Protein AF-A0A2K3PDC9-F1 (afdb_monomer_lite)

Sequence (212 aa):
MGMLSYFLSLLDAGCKDIDDALHCYALPNGNFEVGVHIADVTNFVFPGTPLDDEASQRGTSVYLVERRIDMLPKPLTEDVCSLRSDVERLAFSVIWEMTPEADIVATRYTKSVIKSAAALSYVEAQARMDDSRLMDPVTTDLRNMNSLAKKMRLRRIERGALTLASAEVKFQIDTETHDPLDIGMYQIREANQMVEEFMLAANVSVAQQILK

Structure (mmCIF, N/CA/C/O backbone):
data_AF-A0A2K3PDC9-F1
#
_entry.id   AF-A0A2K3PDC9-F1
#
loop_
_atom_site.group_PDB
_atom_site.id
_atom_site.type_symbol
_atom_site.label_atom_id
_atom_site.label_alt_id
_atom_site.label_comp_id
_atom_site.label_asym_id
_atom_site.label_entity_id
_atom_site.label_seq_id
_atom_site.pdbx_PDB_ins_code
_atom_site.Cartn_x
_atom_site.Cartn_y
_atom_site.Cartn_z
_atom_site.occupancy
_atom_site.B_iso_or_equiv
_atom_site.auth_seq_id
_atom_site.auth_comp_id
_atom_site.auth_asym_id
_atom_site.auth_atom_id
_atom_site.pdbx_PDB_model_num
ATOM 1 N N . MET A 1 1 ? 5.401 -23.638 5.508 1.00 26.28 1 MET A N 1
ATOM 2 C CA . MET A 1 1 ? 6.762 -23.087 5.666 1.00 26.28 1 MET A CA 1
ATOM 3 C C . MET A 1 1 ? 6.902 -22.009 4.602 1.00 26.28 1 MET A C 1
ATOM 5 O O . MET A 1 1 ? 7.339 -22.292 3.497 1.00 26.28 1 MET A O 1
ATOM 9 N N . GLY A 1 2 ? 6.280 -20.854 4.862 1.00 34.78 2 GLY A N 1
ATOM 10 C CA . GLY A 1 2 ? 6.046 -19.815 3.859 1.00 34.78 2 GLY A CA 1
ATOM 11 C C . GLY A 1 2 ? 7.322 -19.031 3.606 1.00 34.78 2 GLY A C 1
ATOM 12 O O . GLY A 1 2 ? 7.994 -18.638 4.555 1.00 34.78 2 GLY A O 1
ATOM 13 N N . MET A 1 3 ? 7.657 -18.871 2.332 1.00 36.47 3 MET A N 1
ATOM 14 C CA . MET A 1 3 ? 8.722 -18.004 1.845 1.00 36.47 3 MET A CA 1
ATOM 15 C C . MET A 1 3 ? 8.615 -16.646 2.553 1.00 36.47 3 MET A C 1
ATOM 17 O O . MET A 1 3 ? 7.519 -16.089 2.621 1.00 36.47 3 MET A O 1
ATOM 21 N N . LEU A 1 4 ? 9.722 -16.163 3.127 1.00 40.53 4 LEU A N 1
ATOM 22 C CA . LEU A 1 4 ? 9.845 -14.820 3.699 1.00 40.53 4 LEU A CA 1
ATOM 23 C C . LEU A 1 4 ? 9.525 -13.807 2.594 1.00 40.53 4 LEU A C 1
ATOM 25 O O . LEU A 1 4 ? 10.405 -13.394 1.849 1.00 40.53 4 LEU A O 1
ATOM 29 N N . SER A 1 5 ? 8.247 -13.477 2.437 1.00 52.62 5 SER A N 1
ATOM 30 C CA . SER A 1 5 ? 7.814 -12.371 1.596 1.00 52.62 5 SER A CA 1
ATOM 31 C C . SER A 1 5 ? 8.229 -11.119 2.355 1.00 52.62 5 SER A C 1
ATOM 33 O O . SER A 1 5 ? 7.788 -10.909 3.486 1.00 52.62 5 SER A O 1
ATOM 35 N N . TYR A 1 6 ? 9.171 -10.353 1.810 1.00 61.47 6 TYR A N 1
ATOM 36 C CA . TYR A 1 6 ? 9.607 -9.110 2.431 1.00 61.47 6 TYR A CA 1
ATOM 37 C C . TYR A 1 6 ? 8.488 -8.087 2.249 1.00 61.47 6 TYR A C 1
ATOM 39 O O . TYR A 1 6 ? 8.341 -7.503 1.181 1.00 61.47 6 TYR A O 1
ATOM 47 N N . PHE A 1 7 ? 7.664 -7.909 3.280 1.00 74.00 7 PHE A N 1
ATOM 48 C CA . PHE A 1 7 ? 6.667 -6.846 3.280 1.00 74.00 7 PHE A CA 1
ATOM 49 C C . PHE A 1 7 ? 7.330 -5.535 3.696 1.00 74.00 7 PHE A C 1
ATOM 51 O O . PHE A 1 7 ? 8.146 -5.507 4.623 1.00 74.00 7 PHE A O 1
ATOM 58 N N . LEU A 1 8 ? 6.983 -4.468 2.990 1.00 78.38 8 LEU A N 1
ATOM 59 C CA . LEU A 1 8 ? 7.522 -3.131 3.166 1.00 78.38 8 LEU A CA 1
ATOM 60 C C . LEU A 1 8 ? 6.378 -2.160 3.377 1.00 78.38 8 LEU A C 1
ATOM 62 O O . LEU A 1 8 ? 5.473 -2.081 2.551 1.00 78.38 8 LEU A O 1
ATOM 66 N N . SER A 1 9 ? 6.451 -1.392 4.450 1.00 79.81 9 SER A N 1
ATOM 67 C CA . SER A 1 9 ? 5.536 -0.277 4.673 1.00 79.81 9 SER A CA 1
ATOM 68 C C . SER A 1 9 ? 6.230 1.022 4.296 1.00 79.81 9 SER A C 1
ATOM 70 O O . SER A 1 9 ? 7.362 1.255 4.728 1.00 79.81 9 SER A O 1
ATOM 72 N N . LEU A 1 10 ? 5.573 1.845 3.475 1.00 72.75 10 LEU A N 1
ATOM 73 C CA . LEU A 1 10 ? 6.092 3.127 3.002 1.00 72.75 10 LEU A CA 1
ATOM 74 C C . LEU A 1 10 ? 5.241 4.269 3.546 1.00 72.75 10 LEU A C 1
ATOM 76 O O . LEU A 1 10 ? 4.058 4.360 3.246 1.00 72.75 10 LEU A O 1
ATOM 80 N N . LEU A 1 11 ? 5.848 5.134 4.355 1.00 80.00 11 LEU A N 1
ATOM 81 C CA . LEU A 1 11 ? 5.116 6.111 5.155 1.00 80.00 11 LEU A CA 1
ATOM 82 C C . LEU A 1 11 ? 5.756 7.500 5.136 1.00 80.00 11 LEU A C 1
ATOM 84 O O . LEU A 1 11 ? 6.936 7.684 4.824 1.00 80.00 11 LEU A O 1
ATOM 88 N N . ASP A 1 12 ? 4.970 8.497 5.529 1.00 76.00 12 ASP A N 1
ATOM 89 C CA . ASP A 1 12 ? 5.513 9.798 5.889 1.00 76.00 12 ASP A CA 1
ATOM 90 C C . ASP A 1 12 ? 6.257 9.741 7.226 1.00 76.00 12 ASP A C 1
ATOM 92 O O . ASP A 1 12 ? 5.936 8.972 8.136 1.00 76.00 12 ASP A O 1
ATOM 96 N N . ALA A 1 13 ? 7.271 10.597 7.356 1.00 68.56 13 ALA A N 1
ATOM 97 C CA . ALA A 1 13 ? 8.057 10.692 8.578 1.00 68.56 13 ALA A CA 1
ATOM 98 C C . ALA A 1 13 ? 7.165 11.067 9.776 1.00 68.56 13 ALA A C 1
ATOM 100 O O . ALA A 1 13 ? 6.508 12.109 9.761 1.00 68.56 13 ALA A O 1
ATOM 101 N N . GLY A 1 14 ? 7.190 10.233 10.821 1.00 67.81 14 GLY A N 1
ATOM 102 C CA . GLY A 1 14 ? 6.414 10.423 12.051 1.00 67.81 14 GLY A CA 1
ATOM 103 C C . GLY A 1 14 ? 5.069 9.689 12.093 1.00 67.81 14 GLY A C 1
ATOM 104 O O . GLY A 1 14 ? 4.402 9.748 13.126 1.00 67.81 14 GLY A O 1
ATOM 105 N N . CYS A 1 15 ? 4.686 8.981 11.025 1.00 75.88 15 CYS A N 1
ATOM 106 C CA . CYS A 1 15 ? 3.490 8.141 11.015 1.00 75.88 15 CYS A CA 1
ATOM 107 C C . CYS A 1 15 ? 3.619 6.971 12.014 1.00 75.88 15 CYS A C 1
ATOM 109 O O . CYS A 1 15 ? 4.679 6.348 12.128 1.00 75.88 15 CYS A O 1
ATOM 111 N N . LYS A 1 16 ? 2.548 6.700 12.772 1.00 76.12 16 LYS A N 1
ATOM 112 C CA . LYS A 1 16 ? 2.487 5.637 13.804 1.00 76.12 16 LYS A CA 1
ATOM 113 C C . LYS A 1 16 ? 1.447 4.557 13.477 1.00 76.12 16 LYS A C 1
ATOM 115 O O . LYS A 1 16 ? 1.531 3.432 13.969 1.00 76.12 16 LYS A O 1
ATOM 120 N N . ASP A 1 17 ? 0.480 4.924 12.656 1.00 83.38 17 ASP A N 1
ATOM 121 C CA . ASP A 1 17 ? -0.632 4.161 12.109 1.00 83.38 17 ASP A CA 1
ATOM 122 C C . ASP A 1 17 ? -0.266 3.698 10.697 1.00 83.38 17 ASP A C 1
ATOM 124 O O . ASP A 1 17 ? -0.438 4.419 9.722 1.00 83.38 17 ASP A O 1
ATOM 128 N N . ILE A 1 18 ? 0.319 2.504 10.599 1.00 89.81 18 ILE A N 1
ATOM 129 C CA . ILE A 1 18 ? 0.735 1.927 9.321 1.00 89.81 18 ILE A CA 1
ATOM 130 C C . ILE A 1 18 ? -0.384 1.013 8.826 1.00 89.81 18 ILE A C 1
ATOM 132 O O . ILE A 1 18 ? -0.521 -0.113 9.312 1.00 89.81 18 ILE A O 1
ATOM 136 N N . ASP A 1 19 ? -1.165 1.503 7.868 1.00 92.31 19 ASP A N 1
ATOM 137 C CA . ASP A 1 19 ? -2.329 0.787 7.341 1.00 92.31 19 ASP A CA 1
ATOM 138 C C . ASP A 1 19 ? -1.976 -0.187 6.217 1.00 92.31 19 ASP A C 1
ATOM 140 O O . ASP A 1 19 ? -2.678 -1.182 6.031 1.00 92.31 19 ASP A O 1
ATOM 144 N N . ASP A 1 20 ? -0.894 0.076 5.483 1.00 93.44 20 ASP A N 1
ATOM 145 C CA . ASP A 1 20 ? -0.506 -0.691 4.309 1.00 93.44 20 ASP A CA 1
ATOM 146 C C . ASP A 1 20 ? 0.925 -1.249 4.370 1.00 93.44 20 ASP A C 1
ATOM 148 O O . ASP A 1 20 ? 1.851 -0.720 4.999 1.00 93.44 20 ASP A O 1
ATOM 152 N N . ALA A 1 21 ? 1.098 -2.383 3.701 1.00 95.50 21 ALA A N 1
ATOM 153 C CA . ALA A 1 21 ? 2.386 -2.953 3.361 1.00 95.50 21 ALA A CA 1
ATOM 154 C C . ALA A 1 21 ? 2.334 -3.523 1.941 1.00 95.50 21 ALA A C 1
ATOM 156 O O . ALA A 1 21 ? 1.283 -3.965 1.469 1.00 95.50 21 ALA A O 1
ATOM 157 N N . LEU A 1 22 ? 3.478 -3.549 1.264 1.00 95.88 22 LEU A N 1
ATOM 158 C CA . LEU A 1 22 ? 3.625 -4.041 -0.100 1.00 95.88 22 LEU A CA 1
ATOM 159 C C . LEU A 1 22 ? 4.710 -5.113 -0.175 1.00 95.88 22 LEU A C 1
ATOM 161 O O . LEU A 1 22 ? 5.676 -5.078 0.584 1.00 95.88 22 LEU A O 1
ATOM 165 N N . HIS A 1 23 ? 4.579 -6.041 -1.117 1.00 95.56 23 HIS A N 1
ATOM 166 C CA . HIS A 1 23 ? 5.686 -6.903 -1.532 1.00 95.56 23 HIS A CA 1
ATOM 167 C C . HIS A 1 23 ? 5.685 -7.082 -3.050 1.00 95.56 23 HIS A C 1
ATOM 169 O O . HIS A 1 23 ? 4.652 -6.928 -3.705 1.00 95.56 23 HIS A O 1
ATOM 175 N N . CYS A 1 24 ? 6.836 -7.461 -3.600 1.00 95.56 24 CYS A N 1
ATOM 176 C CA . CYS A 1 24 ? 6.972 -7.839 -5.001 1.00 95.56 24 CYS A CA 1
ATOM 177 C C . CYS A 1 24 ? 8.155 -8.780 -5.166 1.00 95.56 24 CYS A C 1
ATOM 179 O O . CYS A 1 24 ? 9.250 -8.412 -4.774 1.00 95.56 24 CYS A O 1
ATOM 181 N N . TYR A 1 25 ? 7.976 -9.945 -5.781 1.00 93.88 25 TYR A N 1
ATOM 182 C CA . TYR A 1 25 ? 9.102 -10.805 -6.143 1.00 93.88 25 TYR A CA 1
ATOM 183 C C . TYR A 1 25 ? 8.880 -11.481 -7.495 1.00 93.88 25 TYR A C 1
ATOM 185 O O . TYR A 1 25 ? 7.752 -11.695 -7.938 1.00 93.88 25 TYR A O 1
ATOM 193 N N . ALA A 1 26 ? 9.980 -11.804 -8.175 1.00 95.31 26 ALA A N 1
ATOM 194 C CA . ALA A 1 26 ? 9.938 -12.466 -9.472 1.00 95.31 26 ALA A CA 1
ATOM 195 C C . ALA A 1 26 ? 9.576 -13.952 -9.326 1.00 95.31 26 ALA A C 1
ATOM 197 O O . ALA A 1 26 ? 10.121 -14.668 -8.483 1.00 95.31 26 ALA A O 1
ATOM 198 N N . LEU A 1 27 ? 8.684 -14.422 -10.190 1.00 96.06 27 LEU A N 1
ATOM 199 C CA . LEU A 1 27 ? 8.264 -15.811 -10.295 1.00 96.06 27 LEU A CA 1
ATOM 200 C C . LEU A 1 27 ? 9.131 -16.572 -11.316 1.00 96.06 27 LEU A C 1
ATOM 202 O O . LEU A 1 27 ? 9.652 -15.976 -12.262 1.00 96.06 27 LEU A O 1
ATOM 206 N N . PRO A 1 28 ? 9.253 -17.911 -11.201 1.00 96.12 28 PRO A N 1
ATOM 207 C CA . PRO A 1 28 ? 10.058 -18.718 -12.127 1.00 96.12 28 PRO A CA 1
ATOM 208 C C . PRO A 1 28 ? 9.613 -18.653 -13.596 1.00 96.12 28 PRO A C 1
ATOM 210 O O . PRO A 1 28 ? 10.395 -18.970 -14.488 1.00 96.12 28 PRO A O 1
ATOM 213 N N . ASN A 1 29 ? 8.361 -18.267 -13.854 1.00 95.38 29 ASN A N 1
ATOM 214 C CA . ASN A 1 29 ? 7.795 -18.107 -15.195 1.00 95.38 29 ASN A CA 1
ATOM 215 C C . ASN A 1 29 ? 8.112 -16.739 -15.837 1.00 95.38 29 ASN A C 1
ATOM 217 O O . ASN A 1 29 ? 7.711 -16.509 -16.974 1.00 95.38 29 ASN A O 1
ATOM 221 N N . GLY A 1 30 ? 8.820 -15.850 -15.132 1.00 95.88 30 GLY A N 1
ATOM 222 C CA . GLY A 1 30 ? 9.152 -14.500 -15.593 1.00 95.88 30 GLY A CA 1
ATOM 223 C C . GLY A 1 30 ? 8.120 -13.425 -15.234 1.00 95.88 30 GLY A C 1
ATOM 224 O O . GLY A 1 30 ? 8.373 -12.254 -15.507 1.00 95.88 30 GLY A O 1
ATOM 225 N N . ASN A 1 31 ? 6.997 -13.793 -14.610 1.00 98.12 31 ASN A N 1
ATOM 226 C CA . ASN A 1 31 ? 6.044 -12.844 -14.032 1.00 98.12 31 ASN A CA 1
ATOM 227 C C . ASN A 1 31 ? 6.508 -12.381 -12.642 1.00 98.12 31 ASN A C 1
ATOM 229 O O . ASN A 1 31 ? 7.542 -12.809 -12.131 1.00 98.12 31 ASN A O 1
ATOM 233 N N . PHE A 1 32 ? 5.724 -11.514 -12.016 1.00 98.06 32 PHE A N 1
ATOM 234 C CA . PHE A 1 32 ? 5.901 -11.046 -10.648 1.00 98.06 32 PHE A CA 1
ATOM 235 C C . PHE A 1 32 ? 4.699 -11.457 -9.801 1.00 98.06 32 PHE A C 1
ATOM 237 O O . PHE A 1 32 ? 3.563 -11.335 -10.257 1.00 98.06 32 PHE A O 1
ATOM 244 N N . GLU A 1 33 ? 4.930 -11.899 -8.567 1.00 97.75 33 GLU A N 1
ATOM 245 C CA . GLU A 1 33 ? 3.894 -11.854 -7.535 1.00 97.75 33 GLU A CA 1
ATOM 246 C C . GLU A 1 33 ? 4.013 -10.510 -6.821 1.00 97.75 33 GLU A C 1
ATOM 248 O O . GLU A 1 33 ? 5.089 -10.153 -6.340 1.00 97.75 33 GLU A O 1
ATOM 253 N N . VAL A 1 34 ? 2.919 -9.753 -6.795 1.00 97.88 34 VAL A N 1
ATOM 254 C CA . VAL A 1 34 ? 2.836 -8.440 -6.153 1.00 97.88 34 VAL A CA 1
ATOM 255 C C . VAL A 1 34 ? 1.677 -8.454 -5.175 1.00 97.88 34 VAL A C 1
ATOM 257 O O . VAL A 1 34 ? 0.581 -8.884 -5.529 1.00 97.88 34 VAL A O 1
ATOM 260 N N . GLY A 1 35 ? 1.881 -7.958 -3.959 1.00 97.69 35 GLY A N 1
ATOM 261 C CA . GLY A 1 35 ? 0.827 -7.890 -2.954 1.00 97.69 35 GLY A CA 1
ATOM 262 C C . GLY A 1 35 ? 0.692 -6.520 -2.321 1.00 97.69 35 GLY A C 1
ATOM 263 O O . GLY A 1 35 ? 1.688 -5.862 -2.030 1.00 97.69 35 GLY A O 1
ATOM 264 N N . VAL A 1 36 ? -0.558 -6.137 -2.073 1.00 98.12 36 VAL A N 1
ATOM 265 C CA . VAL A 1 36 ? -0.944 -5.058 -1.164 1.00 98.12 36 VAL A CA 1
ATOM 266 C C . VAL A 1 36 ? -1.636 -5.683 0.042 1.00 98.12 36 VAL A C 1
ATOM 268 O O . VAL A 1 36 ? -2.566 -6.482 -0.099 1.00 98.12 36 VAL A O 1
ATOM 271 N N . HIS A 1 37 ? -1.172 -5.320 1.230 1.00 97.44 37 HIS A N 1
ATOM 272 C CA . HIS A 1 37 ? -1.620 -5.857 2.507 1.00 97.44 37 HIS A CA 1
ATOM 273 C C . HIS A 1 37 ? -2.152 -4.714 3.349 1.00 97.44 37 HIS A C 1
ATOM 275 O O . HIS A 1 37 ? -1.395 -3.815 3.691 1.00 97.44 37 HIS A O 1
ATOM 281 N N . ILE A 1 38 ? -3.440 -4.756 3.672 1.00 97.50 38 ILE A N 1
ATOM 282 C CA . ILE A 1 38 ? -4.118 -3.721 4.450 1.00 97.50 38 ILE A CA 1
ATOM 283 C C . ILE A 1 38 ? -4.384 -4.249 5.857 1.00 97.50 38 ILE A C 1
ATOM 285 O O . ILE A 1 38 ? -4.800 -5.398 6.007 1.00 97.50 38 ILE A O 1
ATOM 289 N N . ALA A 1 39 ? -4.162 -3.433 6.883 1.00 96.19 39 ALA A N 1
ATOM 290 C CA . ALA A 1 39 ? -4.435 -3.774 8.276 1.00 96.19 39 ALA A CA 1
ATOM 291 C C . ALA A 1 39 ? -5.857 -4.345 8.468 1.00 96.19 39 ALA A C 1
ATOM 293 O O . ALA A 1 39 ? -6.850 -3.757 8.033 1.00 96.19 39 ALA A O 1
ATOM 294 N N . ASP A 1 40 ? -5.985 -5.502 9.130 1.00 96.31 40 ASP A N 1
ATOM 295 C CA . ASP A 1 40 ? -7.283 -6.175 9.299 1.00 96.31 40 ASP A CA 1
ATOM 296 C C . ASP A 1 40 ? -8.087 -5.616 10.485 1.00 96.31 40 ASP A C 1
ATOM 298 O O . ASP A 1 40 ? -8.272 -6.269 11.515 1.00 96.31 40 ASP A O 1
ATOM 302 N N . VAL A 1 41 ? -8.616 -4.402 10.322 1.00 96.25 41 VAL A N 1
ATOM 303 C CA . VAL A 1 41 ? -9.502 -3.759 11.310 1.00 96.25 41 VAL A CA 1
ATOM 304 C C . VAL A 1 41 ? -10.775 -4.582 11.550 1.00 96.25 41 VAL A C 1
ATOM 306 O O . VAL A 1 41 ? -11.279 -4.635 12.674 1.00 96.25 41 VAL A O 1
ATOM 309 N N . THR A 1 42 ? -11.268 -5.291 10.526 1.00 95.75 42 THR A N 1
ATOM 310 C CA . THR A 1 42 ? -12.507 -6.093 10.599 1.00 95.75 42 THR A CA 1
ATOM 311 C C . THR A 1 42 ? -12.410 -7.284 11.550 1.00 95.75 42 THR A C 1
ATOM 313 O O . THR A 1 42 ? -13.423 -7.879 11.908 1.00 95.75 42 THR A O 1
ATOM 316 N N . ASN A 1 43 ? -11.196 -7.657 11.965 1.00 95.69 43 ASN A N 1
ATOM 317 C CA . ASN A 1 43 ? -10.995 -8.675 12.988 1.00 95.69 43 ASN A CA 1
ATOM 318 C C . ASN A 1 43 ? -11.229 -8.148 14.417 1.00 95.69 43 ASN A C 1
ATOM 320 O O . ASN A 1 43 ? -11.398 -8.945 15.338 1.00 95.69 43 ASN A O 1
ATOM 324 N N . PHE A 1 44 ? -11.221 -6.826 14.613 1.00 95.44 44 PHE A N 1
ATOM 325 C CA . PHE A 1 44 ? -11.292 -6.188 15.933 1.00 95.44 44 PHE A CA 1
ATOM 326 C C . PHE A 1 44 ? -12.536 -5.316 16.123 1.00 95.44 44 PHE A C 1
ATOM 328 O O . PHE A 1 44 ? -13.005 -5.167 17.251 1.00 95.44 44 PHE A O 1
ATOM 335 N N . VAL A 1 45 ? -13.072 -4.747 15.042 1.00 96.38 45 VAL A N 1
ATOM 336 C CA . VAL A 1 45 ? -14.290 -3.928 15.060 1.00 96.38 45 VAL A CA 1
ATOM 337 C C . VAL A 1 45 ? -15.427 -4.736 14.444 1.00 96.38 45 VAL A C 1
ATOM 339 O O . VAL A 1 45 ? -15.387 -5.066 13.260 1.00 96.38 45 VAL A O 1
ATOM 342 N N . PHE A 1 46 ? -16.428 -5.076 15.260 1.00 97.06 46 PHE A N 1
ATOM 343 C CA . PHE A 1 46 ? -17.572 -5.883 14.834 1.00 97.06 46 PHE A CA 1
ATOM 344 C C . PHE A 1 46 ? -18.828 -5.021 14.646 1.00 97.06 46 PHE A C 1
ATOM 346 O O . PHE A 1 46 ? -19.058 -4.130 15.472 1.00 97.06 46 PHE A O 1
ATOM 353 N N . PRO A 1 47 ? -19.668 -5.322 13.635 1.00 97.06 47 PRO A N 1
ATOM 354 C CA . PRO A 1 47 ? -20.890 -4.568 13.373 1.00 97.06 47 PRO A CA 1
ATOM 355 C C . PRO A 1 47 ? -21.829 -4.483 14.582 1.00 97.06 47 PRO A C 1
ATOM 357 O O . PRO A 1 47 ? -22.069 -5.489 15.255 1.00 97.06 47 PRO A O 1
ATOM 360 N N . GLY A 1 48 ? -22.391 -3.297 14.828 1.00 96.69 48 GLY A N 1
ATOM 361 C CA . GLY A 1 48 ? -23.381 -3.055 15.888 1.00 96.69 48 GLY A CA 1
ATOM 362 C C . GLY A 1 48 ? -22.811 -3.046 17.310 1.00 96.69 48 GLY A C 1
ATOM 363 O O . GLY A 1 48 ? -23.558 -3.166 18.283 1.00 96.69 48 GLY A O 1
ATOM 364 N N . THR A 1 49 ? -21.489 -2.947 17.450 1.00 98.06 49 THR A N 1
ATOM 365 C CA . THR A 1 49 ? -20.843 -2.706 18.746 1.00 98.06 49 THR A CA 1
ATOM 366 C C . THR A 1 49 ? -20.729 -1.203 19.016 1.00 98.06 49 THR A C 1
ATOM 368 O O . THR A 1 49 ? -20.638 -0.429 18.068 1.00 98.06 49 THR A O 1
ATOM 371 N N . PRO A 1 50 ? -20.614 -0.757 20.284 1.00 98.00 50 PRO A N 1
ATOM 372 C CA . PRO A 1 50 ? -20.409 0.666 20.581 1.00 98.00 50 PRO A CA 1
ATOM 373 C C . PRO A 1 50 ? -19.169 1.268 19.903 1.00 98.00 50 PRO A C 1
ATOM 375 O O . PRO A 1 50 ? -19.116 2.465 19.641 1.00 98.00 50 PRO A O 1
ATOM 378 N N . LEU A 1 51 ? -18.158 0.435 19.631 1.00 97.00 51 LEU A N 1
ATOM 379 C CA . LEU A 1 51 ? -16.961 0.841 18.903 1.00 97.00 51 LEU A CA 1
ATOM 380 C C . LEU A 1 51 ? -17.253 1.106 17.417 1.00 97.00 51 LEU A C 1
ATOM 382 O O . LEU A 1 51 ? -16.733 2.072 16.868 1.00 97.00 51 LEU A O 1
ATOM 386 N N . ASP A 1 52 ? -18.074 0.264 16.789 1.00 97.94 52 ASP A N 1
ATOM 387 C CA . ASP A 1 52 ? -18.541 0.437 15.409 1.00 97.94 52 ASP A CA 1
ATOM 388 C C . ASP A 1 52 ? -19.441 1.674 15.278 1.00 97.94 52 ASP A C 1
ATOM 390 O O . ASP A 1 52 ? -19.229 2.496 14.389 1.00 97.94 52 ASP A O 1
ATOM 394 N N . ASP A 1 53 ? -20.355 1.884 16.232 1.00 97.88 53 ASP A N 1
ATOM 395 C CA . ASP A 1 53 ? -21.216 3.072 16.272 1.00 97.88 53 ASP A CA 1
ATOM 396 C C . ASP A 1 53 ? -20.393 4.370 16.355 1.00 97.88 53 ASP A C 1
ATOM 398 O O . ASP A 1 53 ? -20.639 5.316 15.604 1.00 97.88 53 ASP A O 1
ATOM 402 N N . GLU A 1 54 ? -19.390 4.422 17.239 1.00 97.69 54 GLU A N 1
ATOM 403 C CA . GLU A 1 54 ? -18.501 5.583 17.380 1.00 97.69 54 GLU A CA 1
ATOM 404 C C . GLU A 1 54 ? -17.659 5.808 16.113 1.00 97.69 54 GLU A C 1
ATOM 406 O O . GLU A 1 54 ? -17.537 6.941 15.638 1.00 97.69 54 GLU A O 1
ATOM 411 N N . ALA A 1 55 ? -17.104 4.739 15.531 1.00 97.00 55 ALA A N 1
ATOM 412 C CA . ALA A 1 55 ? -16.333 4.822 14.292 1.00 97.00 55 ALA A CA 1
ATOM 413 C C . ALA A 1 55 ? -17.199 5.330 13.129 1.00 97.00 55 ALA A C 1
ATOM 415 O O . ALA A 1 55 ? -16.779 6.221 12.388 1.00 97.00 55 ALA A O 1
ATOM 416 N N . SER A 1 56 ? -18.434 4.831 13.017 1.00 97.19 56 SER A N 1
ATOM 417 C CA . SER A 1 56 ? -19.403 5.264 12.010 1.00 97.19 56 SER A CA 1
ATOM 418 C C . SER A 1 56 ? -19.827 6.720 12.199 1.00 97.19 56 SER A C 1
ATOM 420 O O . SER A 1 56 ? -20.062 7.406 11.205 1.00 97.19 56 SER A O 1
ATOM 422 N N . GLN A 1 57 ? -19.933 7.209 13.439 1.00 97.50 57 GLN A N 1
ATOM 423 C CA . GLN A 1 57 ? -20.246 8.615 13.716 1.00 97.50 57 GLN A CA 1
ATOM 424 C C . GLN A 1 57 ? -19.096 9.553 13.331 1.00 97.50 57 GLN A C 1
ATOM 426 O O . GLN A 1 57 ? -19.349 10.655 12.844 1.00 97.50 57 GLN A O 1
ATOM 431 N N . ARG A 1 58 ? -17.838 9.131 13.524 1.00 97.19 58 ARG A N 1
ATOM 432 C CA . ARG A 1 58 ? -16.652 9.915 13.130 1.00 97.19 58 ARG A CA 1
ATOM 433 C C . ARG A 1 58 ? -16.398 9.887 11.624 1.00 97.19 58 ARG A C 1
ATOM 435 O O . ARG A 1 58 ? -15.997 10.902 11.060 1.00 97.19 58 ARG A O 1
ATOM 442 N N . GLY A 1 59 ? -16.602 8.741 10.976 1.00 96.88 59 GLY A N 1
ATOM 443 C CA . GLY A 1 59 ? -16.453 8.530 9.532 1.00 96.88 59 GLY A CA 1
ATOM 444 C C . GLY A 1 59 ? -15.008 8.492 9.014 1.00 96.88 59 GLY A C 1
ATOM 445 O O . GLY A 1 59 ? -14.695 7.665 8.165 1.00 96.88 59 GLY A O 1
ATOM 446 N N . THR A 1 60 ? -14.122 9.362 9.507 1.00 95.38 60 THR A N 1
ATOM 447 C CA . THR A 1 60 ? -12.692 9.391 9.157 1.00 95.38 60 THR A CA 1
ATOM 448 C C . THR A 1 60 ? -11.857 10.000 10.283 1.00 95.38 60 THR A C 1
ATOM 450 O O . THR A 1 60 ? -12.362 10.768 11.103 1.00 95.38 60 THR A O 1
ATOM 453 N N . SER A 1 61 ? -10.558 9.698 10.307 1.00 93.38 61 SER A N 1
ATOM 454 C CA . SER A 1 61 ? -9.600 10.454 11.116 1.00 93.38 61 SER A CA 1
ATOM 455 C C . SER A 1 61 ? -9.424 11.859 10.529 1.00 93.38 61 SER A C 1
ATOM 457 O O . SER A 1 61 ? -9.359 12.023 9.309 1.00 93.38 61 SER A O 1
ATOM 459 N N . VAL A 1 62 ? -9.335 12.876 11.390 1.00 93.44 62 VAL A N 1
ATOM 460 C CA . VAL A 1 62 ? -9.112 14.275 10.988 1.00 93.44 62 VAL A CA 1
ATOM 461 C C . VAL A 1 62 ? -7.678 14.671 11.326 1.00 93.44 62 VAL A C 1
ATOM 463 O O . VAL A 1 62 ? -7.270 14.606 12.489 1.00 93.44 62 VAL A O 1
ATOM 466 N N . TYR A 1 63 ? -6.925 15.095 10.312 1.00 87.75 63 TYR A N 1
ATOM 467 C CA . TYR A 1 63 ? -5.529 15.510 10.437 1.00 87.75 63 TYR A CA 1
ATOM 468 C C . TYR A 1 63 ? -5.442 17.039 10.502 1.00 87.75 63 TYR A C 1
ATOM 470 O O . TYR A 1 63 ? -5.865 17.742 9.585 1.00 87.75 63 TYR A O 1
ATOM 478 N N . LEU A 1 64 ? -4.913 17.550 11.612 1.00 87.56 64 LEU A N 1
ATOM 479 C CA . LEU A 1 64 ? -4.563 18.952 11.834 1.00 87.56 64 LEU A CA 1
ATOM 480 C C . LEU A 1 64 ? -3.041 19.063 11.955 1.00 87.56 64 LEU A C 1
ATOM 482 O O . LEU A 1 64 ? -2.360 18.073 12.211 1.00 87.56 64 LEU A O 1
ATOM 486 N N . VAL A 1 65 ? -2.525 20.286 11.844 1.00 81.44 65 VAL A N 1
ATOM 487 C CA . VAL A 1 65 ? -1.082 20.578 11.860 1.00 81.44 65 VAL A CA 1
ATOM 488 C C . VAL A 1 65 ? -0.354 19.955 13.067 1.00 81.44 65 VAL A C 1
ATOM 490 O O . VAL A 1 65 ? 0.700 19.355 12.891 1.00 81.44 65 VAL A O 1
ATOM 493 N N . GLU A 1 66 ? -0.932 20.023 14.270 1.00 79.38 66 GLU A N 1
ATOM 494 C CA . GLU A 1 66 ? -0.327 19.465 15.497 1.00 79.38 66 GLU A CA 1
ATOM 495 C C . GLU A 1 66 ? -1.068 18.255 16.076 1.00 79.38 66 GLU A C 1
ATOM 497 O O . GLU A 1 66 ? -0.610 17.622 17.030 1.00 79.38 66 GLU A O 1
ATOM 502 N N . ARG A 1 67 ? -2.259 17.947 15.559 1.00 84.19 67 ARG A N 1
ATOM 503 C CA . ARG A 1 67 ? -3.150 16.978 16.194 1.00 84.19 67 ARG A CA 1
ATOM 504 C C . ARG A 1 67 ? -3.853 16.112 15.172 1.00 84.19 67 ARG A C 1
ATOM 506 O O . ARG A 1 67 ? -4.471 16.600 14.238 1.00 84.19 67 ARG A O 1
ATOM 513 N N . ARG A 1 68 ? -3.874 14.815 15.454 1.00 87.81 68 ARG A N 1
ATOM 514 C CA . ARG A 1 68 ? -4.770 13.863 14.807 1.00 87.81 68 ARG A CA 1
ATOM 515 C C . ARG A 1 68 ? -5.955 13.581 15.726 1.00 87.81 68 ARG A C 1
ATOM 517 O O . ARG A 1 68 ? -5.776 13.342 16.924 1.00 87.81 68 ARG A O 1
ATOM 524 N N . ILE A 1 69 ? -7.165 13.656 15.186 1.00 92.19 69 ILE A N 1
ATOM 525 C CA . ILE A 1 69 ? -8.381 13.174 15.844 1.00 92.19 69 ILE A CA 1
ATOM 526 C C . ILE A 1 69 ? -8.684 11.813 15.228 1.00 92.19 69 ILE A C 1
ATOM 528 O O . ILE A 1 69 ? -9.141 11.734 14.092 1.00 92.19 69 ILE A O 1
ATOM 532 N N . ASP A 1 70 ? -8.364 10.756 15.968 1.00 93.50 70 ASP A N 1
ATOM 533 C CA . ASP A 1 70 ? -8.459 9.380 15.486 1.00 93.50 70 ASP A CA 1
ATOM 534 C C . ASP A 1 70 ? -9.912 8.937 15.283 1.00 93.50 70 ASP A C 1
ATOM 536 O O . ASP A 1 70 ? -10.756 9.184 16.145 1.00 93.50 70 ASP A O 1
ATOM 540 N N . MET A 1 71 ? -10.205 8.219 14.198 1.00 96.19 71 MET A N 1
ATOM 541 C CA . MET A 1 71 ? -11.486 7.517 14.039 1.00 96.19 71 MET A CA 1
ATOM 542 C C . MET A 1 71 ? -11.637 6.380 15.058 1.00 96.19 71 MET A C 1
ATOM 544 O O . MET A 1 71 ? -12.699 6.202 15.646 1.00 96.19 71 MET A O 1
ATOM 548 N N . LEU A 1 72 ? -10.561 5.624 15.282 1.00 96.00 72 LEU A N 1
ATOM 549 C CA . LEU A 1 72 ? -10.521 4.475 16.184 1.00 96.00 72 LEU A CA 1
ATOM 550 C C . LEU A 1 72 ? -9.595 4.748 17.381 1.00 96.00 72 LEU A C 1
ATOM 552 O O . LEU A 1 72 ? -8.686 5.570 17.287 1.00 96.00 72 LEU A O 1
ATOM 556 N N . PRO A 1 73 ? -9.776 4.064 18.523 1.00 94.94 73 PRO A N 1
ATOM 557 C CA . PRO A 1 73 ? -8.892 4.203 19.675 1.00 94.94 73 PRO A CA 1
ATOM 558 C C . PRO A 1 73 ? -7.420 3.923 19.341 1.00 94.94 73 PRO A C 1
ATOM 560 O O . PRO A 1 73 ? -7.107 2.935 18.678 1.00 94.94 73 PRO A O 1
ATOM 563 N N . LYS A 1 74 ? -6.507 4.727 19.902 1.00 92.56 74 LYS A N 1
ATOM 564 C CA . LYS A 1 74 ? -5.052 4.609 19.677 1.00 92.56 74 LYS A CA 1
ATOM 565 C C . LYS A 1 74 ? -4.461 3.208 19.876 1.00 92.56 74 LYS A C 1
ATOM 567 O O . LYS A 1 74 ? -3.626 2.829 19.066 1.00 92.56 74 LYS A O 1
ATOM 572 N N . PRO A 1 75 ? -4.869 2.403 20.881 1.00 93.81 75 PRO A N 1
ATOM 573 C CA . PRO A 1 75 ? -4.357 1.036 21.001 1.00 93.81 75 PRO A CA 1
ATOM 574 C C . PRO A 1 75 ? -4.644 0.167 19.766 1.00 93.81 75 PRO A C 1
ATOM 576 O O . PRO A 1 75 ? -3.845 -0.704 19.434 1.00 93.81 75 PRO A O 1
ATOM 579 N N . LEU A 1 76 ? -5.757 0.412 19.064 1.00 93.00 76 LEU A N 1
ATOM 580 C CA . LEU A 1 76 ? -6.067 -0.285 17.818 1.00 93.00 76 LEU A CA 1
ATOM 581 C C . LEU A 1 76 ? -5.240 0.260 16.653 1.00 93.00 76 LEU A C 1
ATOM 583 O O . LEU A 1 76 ? -4.619 -0.528 15.948 1.00 93.00 76 LEU A O 1
ATOM 587 N N . THR A 1 77 ? -5.193 1.581 16.466 1.00 89.06 77 THR A N 1
ATOM 588 C CA . THR A 1 77 ? -4.555 2.185 15.283 1.00 89.06 77 THR A CA 1
ATOM 589 C C . THR A 1 77 ? -3.032 2.221 15.342 1.00 89.06 77 THR A C 1
ATOM 591 O O . THR A 1 77 ? -2.392 2.008 14.323 1.00 89.06 77 THR A O 1
ATOM 594 N N . GLU A 1 78 ? -2.431 2.458 16.510 1.00 89.50 78 GLU A N 1
ATOM 595 C CA . GLU A 1 78 ? -0.976 2.644 16.654 1.00 89.50 78 GLU A CA 1
ATOM 596 C C . GLU A 1 78 ? -0.233 1.353 17.041 1.00 89.50 78 GLU A C 1
ATOM 598 O O . GLU A 1 78 ? 0.996 1.308 16.968 1.00 89.50 78 GLU A O 1
ATOM 603 N N . ASP A 1 79 ? -0.949 0.295 17.444 1.00 90.69 79 ASP A N 1
ATOM 604 C CA . ASP A 1 79 ? -0.321 -0.964 17.863 1.00 90.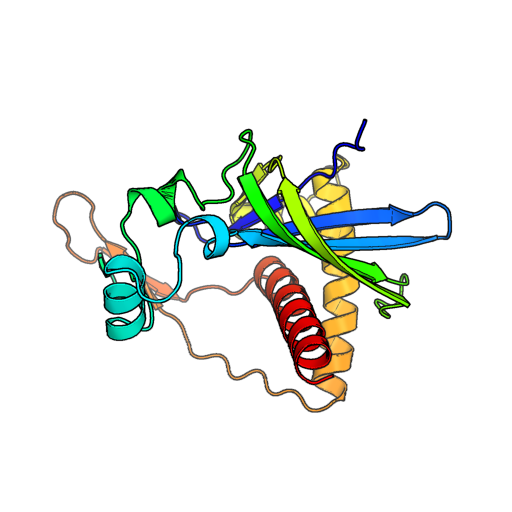69 79 ASP A CA 1
ATOM 605 C C . ASP A 1 79 ? -0.934 -2.212 17.225 1.00 90.69 79 ASP A C 1
ATOM 607 O O . ASP A 1 79 ? -0.252 -2.890 16.453 1.00 90.69 79 ASP A O 1
ATOM 611 N N . VAL A 1 80 ? -2.193 -2.532 17.541 1.00 91.94 80 VAL A N 1
ATOM 612 C CA . VAL A 1 80 ? -2.796 -3.831 17.188 1.00 91.94 80 VAL A CA 1
ATOM 613 C C . VAL A 1 80 ? -2.970 -4.000 15.677 1.00 91.94 80 VAL A C 1
ATOM 615 O O . VAL A 1 80 ? -2.622 -5.053 15.142 1.00 91.94 80 VAL A O 1
ATOM 618 N N . CYS A 1 81 ? -3.487 -2.979 14.992 1.00 93.06 81 CYS A N 1
ATOM 619 C CA . CYS A 1 81 ? -3.707 -3.004 13.546 1.00 93.06 81 CYS A CA 1
ATOM 620 C C . CYS A 1 81 ? -2.487 -2.504 12.762 1.00 93.06 81 CYS A C 1
ATOM 622 O O . CYS A 1 81 ? -2.260 -2.972 11.651 1.00 93.06 81 CYS A O 1
ATOM 624 N N . SER A 1 82 ? -1.688 -1.602 13.346 1.00 92.81 82 SER A N 1
ATOM 625 C CA . SER A 1 82 ? -0.511 -1.014 12.693 1.00 92.81 82 SER A CA 1
ATOM 626 C C . SER A 1 82 ? 0.465 -2.100 12.233 1.00 92.81 82 SER A C 1
ATOM 628 O O . SER A 1 82 ? 0.942 -2.903 13.048 1.00 92.81 82 SER A O 1
ATOM 630 N N . LEU A 1 83 ? 0.790 -2.117 10.936 1.00 92.94 83 LEU A N 1
ATOM 631 C CA . LEU A 1 83 ? 1.659 -3.098 10.273 1.00 92.94 83 LEU A CA 1
ATOM 632 C C . LEU A 1 83 ? 3.153 -2.850 10.555 1.00 92.94 83 LEU A C 1
ATOM 634 O O . LEU A 1 83 ? 3.982 -2.704 9.658 1.00 92.94 83 LEU A O 1
ATOM 638 N N . ARG A 1 84 ? 3.505 -2.795 11.841 1.00 88.75 84 ARG A N 1
ATOM 639 C CA . ARG A 1 84 ? 4.857 -2.500 12.329 1.00 88.75 84 ARG A CA 1
ATOM 640 C C . ARG A 1 84 ? 5.872 -3.566 11.908 1.00 88.75 84 ARG A C 1
ATOM 642 O O . ARG A 1 84 ? 5.565 -4.756 11.833 1.00 88.75 84 ARG A O 1
ATOM 649 N N . SER A 1 85 ? 7.114 -3.128 11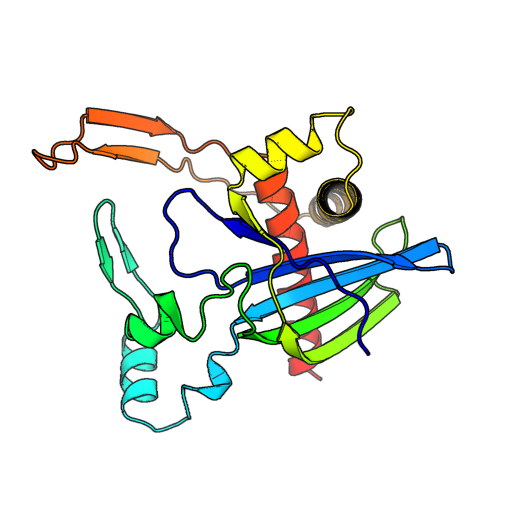.714 1.00 89.06 85 SER A N 1
ATOM 650 C CA . SER A 1 85 ? 8.251 -4.003 11.419 1.00 89.06 85 SER A CA 1
ATOM 651 C C . SER A 1 85 ? 8.480 -5.044 12.511 1.00 89.06 85 SER A C 1
ATOM 653 O O . SER A 1 85 ? 8.299 -4.768 13.697 1.00 89.06 85 SER A O 1
ATOM 655 N N . ASP A 1 86 ? 8.942 -6.221 12.101 1.00 88.62 86 ASP A N 1
ATOM 656 C CA . ASP A 1 86 ? 9.388 -7.322 12.955 1.00 88.62 86 ASP A CA 1
ATOM 657 C C . ASP A 1 86 ? 8.338 -7.930 13.895 1.00 88.62 86 ASP A C 1
ATOM 659 O O . ASP A 1 86 ? 8.675 -8.777 14.730 1.00 88.62 86 ASP A O 1
ATOM 663 N N . VAL A 1 87 ? 7.055 -7.618 13.698 1.00 91.44 87 VAL A N 1
ATOM 664 C CA . VAL A 1 87 ? 5.953 -8.228 14.449 1.00 91.44 87 VAL A CA 1
ATOM 665 C C . VAL A 1 87 ? 4.901 -8.790 13.499 1.00 91.44 87 VAL A C 1
ATOM 667 O O . VAL A 1 87 ? 4.610 -8.214 12.455 1.00 91.44 87 VAL A O 1
ATOM 670 N N . GLU A 1 88 ? 4.338 -9.943 13.858 1.00 94.00 88 GLU A N 1
ATOM 671 C CA . GLU A 1 88 ? 3.217 -10.518 13.120 1.00 94.00 88 GLU A CA 1
ATOM 672 C C . GLU A 1 88 ? 1.953 -9.672 13.312 1.00 94.00 88 GLU A C 1
ATOM 674 O O . GLU A 1 88 ? 1.620 -9.242 14.426 1.00 94.00 88 GLU A O 1
ATOM 679 N N . ARG A 1 89 ? 1.257 -9.420 12.205 1.00 94.81 89 ARG A N 1
ATOM 680 C CA . ARG A 1 89 ? 0.038 -8.615 12.146 1.00 94.81 89 ARG A CA 1
ATOM 681 C C . ARG A 1 89 ? -0.984 -9.248 11.218 1.00 94.81 89 ARG A C 1
ATOM 683 O O . ARG A 1 89 ? -0.635 -9.869 10.213 1.00 94.81 89 ARG A O 1
ATOM 690 N N . LEU A 1 90 ? -2.254 -9.095 11.583 1.00 96.12 90 LEU A N 1
ATOM 691 C CA . LEU A 1 90 ? -3.369 -9.516 10.746 1.00 96.12 90 LEU A CA 1
ATOM 692 C C . LEU A 1 90 ? -3.563 -8.496 9.629 1.00 96.12 90 LEU A C 1
ATOM 694 O O . LEU A 1 90 ? -3.668 -7.297 9.886 1.00 96.12 90 LEU A O 1
ATOM 698 N N . ALA A 1 91 ? -3.633 -8.990 8.401 1.00 97.25 91 ALA A N 1
ATOM 699 C CA . ALA A 1 91 ? -3.855 -8.173 7.224 1.00 97.25 91 ALA A CA 1
ATOM 700 C C . ALA A 1 91 ? -4.866 -8.830 6.286 1.00 97.25 91 ALA A C 1
ATOM 702 O O . ALA A 1 91 ? -4.941 -10.060 6.169 1.00 97.25 91 ALA A O 1
ATOM 703 N N . PHE A 1 92 ? -5.605 -8.002 5.564 1.00 97.56 92 PHE A N 1
ATOM 704 C CA . PHE A 1 92 ? -6.344 -8.400 4.384 1.00 97.56 92 PHE A CA 1
ATOM 705 C C . PHE A 1 92 ? -5.482 -8.130 3.149 1.00 97.56 92 PHE A C 1
ATOM 707 O O . PHE A 1 92 ? -5.066 -7.003 2.896 1.00 97.56 92 PHE A O 1
ATOM 714 N N . SER A 1 93 ? -5.200 -9.179 2.386 1.00 98.06 93 SER A N 1
ATOM 715 C CA . SER A 1 93 ? -4.265 -9.143 1.267 1.00 98.06 93 SER A CA 1
ATOM 716 C C . SER A 1 93 ? -4.980 -9.204 -0.073 1.00 98.06 93 SER A C 1
ATOM 718 O O . SER A 1 93 ? -5.826 -10.078 -0.292 1.00 98.06 93 SER A O 1
ATOM 720 N N . VAL A 1 94 ? -4.560 -8.335 -0.988 1.00 98.31 94 VAL A N 1
ATOM 721 C CA . VAL A 1 94 ? -4.819 -8.435 -2.425 1.00 98.31 94 VAL A CA 1
ATOM 722 C C . VAL A 1 94 ? -3.499 -8.790 -3.094 1.00 98.31 94 VAL A C 1
ATOM 724 O O . VAL A 1 94 ? -2.541 -8.027 -3.022 1.00 98.31 94 VAL A O 1
ATOM 727 N N . ILE A 1 95 ? -3.432 -9.976 -3.692 1.00 98.31 95 ILE A N 1
ATOM 728 C CA . ILE A 1 95 ? -2.215 -10.519 -4.299 1.00 98.31 95 ILE A CA 1
ATOM 729 C C . ILE A 1 95 ? -2.473 -10.734 -5.783 1.00 98.31 95 ILE A C 1
ATOM 731 O O . ILE A 1 95 ? -3.463 -11.369 -6.152 1.00 98.31 95 ILE A O 1
ATOM 735 N N . TRP A 1 96 ? -1.574 -10.238 -6.619 1.00 98.50 96 TRP A N 1
ATOM 736 C CA . TRP A 1 96 ? -1.620 -10.370 -8.064 1.00 98.50 96 TRP A CA 1
ATOM 737 C C . TRP A 1 96 ? -0.448 -11.182 -8.585 1.00 98.50 96 TRP A C 1
ATOM 739 O O . TRP A 1 96 ? 0.674 -11.052 -8.103 1.00 98.50 96 TRP A O 1
ATOM 749 N N . GLU A 1 97 ? -0.704 -11.940 -9.643 1.00 98.38 97 GLU A N 1
ATOM 750 C CA . GLU A 1 97 ? 0.337 -12.281 -10.606 1.00 98.38 97 GLU A CA 1
ATOM 751 C C . GLU A 1 97 ? 0.328 -11.213 -11.705 1.00 98.38 97 GLU A C 1
ATOM 753 O O . GLU A 1 97 ? -0.711 -10.977 -12.327 1.00 98.38 97 GLU A O 1
ATOM 758 N N . MET A 1 98 ? 1.463 -10.552 -11.930 1.00 98.44 98 MET A N 1
ATOM 759 C CA . MET A 1 98 ? 1.617 -9.482 -12.914 1.00 98.44 98 MET A CA 1
ATOM 760 C C . MET A 1 98 ? 2.706 -9.815 -13.931 1.00 98.44 98 MET A C 1
ATOM 762 O O . MET A 1 98 ? 3.781 -10.287 -13.570 1.00 98.44 98 MET A O 1
ATOM 766 N N . THR A 1 99 ? 2.464 -9.534 -15.208 1.00 98.38 99 THR A N 1
ATOM 767 C CA . THR A 1 99 ? 3.505 -9.631 -16.243 1.00 98.38 99 THR A CA 1
ATOM 768 C C . THR A 1 99 ? 4.569 -8.542 -16.058 1.00 98.38 99 THR A C 1
ATOM 770 O O . THR A 1 99 ? 4.317 -7.538 -15.379 1.00 98.38 99 THR A O 1
ATOM 773 N N . PRO A 1 100 ? 5.747 -8.654 -16.702 1.00 97.81 100 PRO A N 1
ATOM 774 C CA . PRO A 1 100 ? 6.709 -7.556 -16.761 1.00 97.81 100 PRO A CA 1
ATOM 775 C C . PRO A 1 100 ? 6.122 -6.251 -17.309 1.00 97.81 10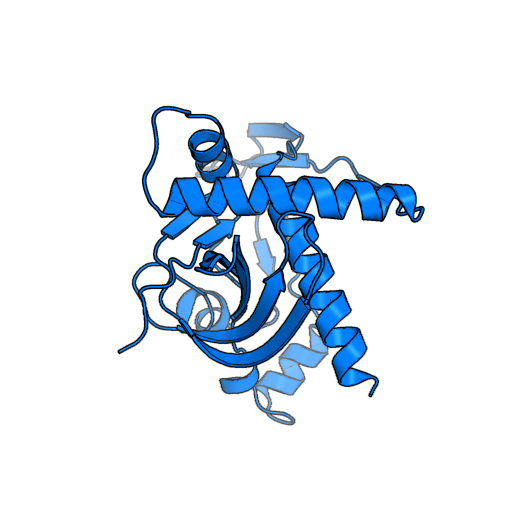0 PRO A C 1
ATOM 777 O O . PRO A 1 100 ? 6.581 -5.173 -16.940 1.00 97.81 100 PRO A O 1
ATOM 780 N N . GLU A 1 101 ? 5.089 -6.310 -18.146 1.00 97.81 101 GLU A N 1
ATOM 781 C CA . GLU A 1 101 ? 4.340 -5.173 -18.700 1.00 97.81 101 GLU A CA 1
ATOM 782 C C . GLU A 1 101 ? 3.335 -4.562 -17.697 1.00 97.81 101 GLU A C 1
ATOM 784 O O . GLU A 1 101 ? 2.681 -3.555 -17.985 1.00 97.81 101 GLU A O 1
ATOM 789 N N . ALA A 1 102 ? 3.284 -5.114 -16.482 1.00 97.75 102 ALA A N 1
ATOM 790 C CA . ALA A 1 102 ? 2.362 -4.793 -15.400 1.00 97.75 102 ALA A CA 1
ATOM 791 C C . ALA A 1 102 ? 0.892 -5.125 -15.719 1.00 97.75 102 ALA A C 1
ATOM 793 O O . ALA A 1 102 ? -0.022 -4.461 -15.224 1.00 97.75 102 ALA A O 1
ATOM 794 N N . ASP A 1 103 ? 0.637 -6.125 -16.562 1.00 97.94 103 ASP A N 1
ATOM 795 C CA . ASP A 1 103 ? -0.712 -6.655 -16.767 1.00 97.94 103 ASP A CA 1
ATOM 796 C C . ASP A 1 103 ? -1.052 -7.665 -15.676 1.00 97.94 103 ASP A C 1
ATOM 798 O O . ASP A 1 103 ? -0.260 -8.557 -15.385 1.00 97.94 103 ASP A O 1
ATOM 802 N N . ILE A 1 104 ? -2.233 -7.528 -15.072 1.00 97.94 104 ILE A N 1
ATOM 803 C CA . ILE A 1 104 ? -2.713 -8.449 -14.038 1.00 97.94 104 ILE A CA 1
ATOM 804 C C . ILE A 1 104 ? -3.216 -9.725 -14.717 1.00 97.94 104 ILE A C 1
ATOM 806 O O . ILE A 1 104 ? -4.190 -9.693 -15.469 1.00 97.94 104 ILE A O 1
ATOM 810 N N . VAL A 1 105 ? -2.557 -10.845 -14.427 1.00 97.88 105 VAL A N 1
ATOM 811 C CA . VAL A 1 105 ? -2.890 -12.182 -14.939 1.00 97.88 105 VAL A CA 1
ATOM 812 C C . VAL A 1 105 ? -3.922 -12.859 -14.041 1.00 97.88 105 VAL A C 1
ATOM 814 O O . VAL A 1 105 ? -4.891 -13.443 -14.523 1.00 97.88 105 VAL A O 1
ATOM 817 N N . ALA A 1 106 ? -3.725 -12.767 -12.726 1.00 97.44 106 ALA A N 1
ATOM 818 C CA . ALA A 1 106 ? -4.595 -13.363 -11.723 1.00 97.44 106 ALA A CA 1
ATOM 819 C C . ALA A 1 106 ? -4.636 -12.497 -10.463 1.00 97.44 106 ALA A C 1
ATOM 821 O O . ALA A 1 106 ? -3.659 -11.825 -10.139 1.00 97.44 106 ALA A O 1
ATOM 822 N N . THR A 1 107 ? -5.753 -12.563 -9.735 1.00 98.12 107 THR A N 1
ATOM 823 C CA . THR A 1 107 ? -5.949 -11.857 -8.463 1.00 98.12 107 THR A CA 1
ATOM 824 C C . THR A 1 107 ? -6.444 -12.826 -7.397 1.00 98.12 107 THR A C 1
ATOM 826 O O . THR A 1 107 ? -7.374 -13.601 -7.631 1.00 98.12 107 THR A O 1
ATOM 829 N N . ARG A 1 108 ? -5.861 -12.749 -6.201 1.00 97.56 108 ARG A N 1
ATOM 830 C CA . ARG A 1 108 ? -6.247 -13.507 -5.011 1.00 97.56 108 ARG A CA 1
ATOM 831 C C . ARG A 1 108 ? -6.521 -12.549 -3.856 1.00 97.56 108 ARG A C 1
ATOM 833 O O . ARG A 1 108 ? -5.683 -11.718 -3.526 1.00 97.56 108 ARG A O 1
ATOM 840 N N . TYR A 1 109 ? -7.665 -12.730 -3.205 1.00 97.75 109 TYR A N 1
ATOM 841 C CA . TYR A 1 109 ? -8.059 -11.999 -2.001 1.00 97.75 109 TYR A CA 1
ATOM 842 C C . TYR A 1 109 ? -8.028 -12.960 -0.816 1.00 97.75 109 TYR A C 1
ATOM 844 O O . TYR A 1 109 ? -8.599 -14.048 -0.901 1.00 97.75 109 TYR A O 1
ATOM 852 N N . THR A 1 110 ? -7.357 -12.600 0.275 1.00 97.12 110 THR A N 1
ATOM 853 C CA . THR A 1 110 ? -7.280 -13.475 1.453 1.00 97.12 110 THR A CA 1
ATOM 854 C C . THR A 1 110 ? -7.027 -12.693 2.732 1.00 97.12 110 THR A C 1
ATOM 856 O O . THR A 1 110 ? -6.236 -11.753 2.743 1.00 97.12 110 THR A O 1
ATOM 859 N N . LYS A 1 111 ? -7.618 -13.139 3.845 1.00 96.56 111 LYS A N 1
ATOM 860 C CA . LYS A 1 111 ? -7.077 -12.806 5.168 1.00 96.56 111 LYS A CA 1
ATOM 861 C C . LYS A 1 111 ? -5.727 -13.497 5.346 1.00 96.56 111 LYS A C 1
ATOM 863 O O . LYS A 1 111 ? -5.496 -14.578 4.798 1.00 96.56 111 LYS A O 1
ATOM 868 N N . SER A 1 112 ? -4.825 -12.854 6.068 1.00 95.62 112 SER A N 1
ATOM 869 C CA . SER A 1 112 ? -3.424 -13.257 6.157 1.00 95.62 112 SER A CA 1
ATOM 870 C C . SER A 1 112 ? -2.789 -12.800 7.462 1.00 95.62 112 SER A C 1
ATOM 872 O O . SER A 1 112 ? -3.257 -11.859 8.100 1.00 95.62 112 SER A O 1
ATOM 874 N N . VAL A 1 113 ? -1.698 -13.468 7.828 1.00 95.81 113 VAL A N 1
ATOM 875 C CA . VAL A 1 113 ? -0.756 -12.995 8.841 1.00 95.81 113 VAL A CA 1
ATOM 876 C C . VAL A 1 113 ? 0.509 -12.592 8.101 1.00 95.81 113 VAL A C 1
ATOM 878 O O . VAL A 1 113 ? 1.062 -13.405 7.357 1.00 95.81 113 VAL A O 1
ATOM 881 N N . ILE A 1 114 ? 0.947 -11.350 8.280 1.00 94.12 114 ILE A N 1
ATOM 882 C CA . ILE A 1 114 ? 2.176 -10.830 7.677 1.00 94.12 114 ILE A CA 1
ATOM 883 C C . ILE A 1 114 ? 3.156 -10.416 8.767 1.00 94.12 114 ILE A C 1
ATOM 885 O O . ILE A 1 114 ? 2.755 -10.109 9.887 1.00 94.12 114 ILE A O 1
ATOM 889 N N . LYS A 1 115 ? 4.441 -10.368 8.425 1.00 93.50 115 LYS A N 1
ATOM 890 C CA . LYS A 1 115 ? 5.486 -9.795 9.272 1.00 93.50 115 LYS A CA 1
ATOM 891 C C . LYS A 1 115 ? 6.304 -8.830 8.428 1.00 93.50 115 LYS A C 1
ATOM 893 O O . LYS A 1 115 ? 7.076 -9.274 7.581 1.00 93.50 115 LYS A O 1
ATOM 898 N N . SER A 1 116 ? 6.106 -7.530 8.639 1.00 89.62 116 SER A N 1
ATOM 899 C CA . SER A 1 116 ? 6.824 -6.503 7.883 1.00 89.62 116 SER A CA 1
ATOM 900 C C . SER A 1 116 ? 8.320 -6.576 8.162 1.00 89.62 116 SER A C 1
ATOM 902 O O . SER A 1 116 ? 8.738 -6.668 9.317 1.00 89.62 116 SER A O 1
ATOM 904 N N . ALA A 1 117 ? 9.125 -6.592 7.102 1.00 87.31 117 ALA A N 1
ATOM 905 C CA . ALA A 1 117 ? 10.576 -6.659 7.210 1.00 87.31 117 ALA A CA 1
ATOM 906 C C . ALA A 1 117 ? 11.185 -5.276 7.455 1.00 87.31 117 ALA A C 1
ATOM 908 O O . ALA A 1 117 ? 12.241 -5.166 8.072 1.00 87.31 117 ALA A O 1
ATOM 909 N N . ALA A 1 118 ? 10.530 -4.222 6.962 1.00 86.12 118 ALA A N 1
ATOM 910 C CA . ALA A 1 118 ? 10.939 -2.850 7.205 1.00 86.12 118 ALA A CA 1
ATOM 911 C C . ALA A 1 118 ? 9.768 -1.875 7.039 1.00 86.12 118 ALA A C 1
ATOM 913 O O . ALA A 1 118 ? 8.900 -2.041 6.182 1.00 86.12 118 ALA A O 1
ATOM 914 N N . ALA A 1 119 ? 9.826 -0.801 7.817 1.00 89.06 119 ALA A N 1
ATOM 915 C CA . ALA A 1 119 ? 9.011 0.390 7.660 1.00 89.06 119 ALA A CA 1
ATOM 916 C C . ALA A 1 119 ? 9.967 1.496 7.217 1.00 89.06 119 ALA A C 1
ATOM 918 O O . ALA A 1 119 ? 10.865 1.870 7.972 1.00 89.06 119 ALA A O 1
ATOM 919 N N . LEU A 1 120 ? 9.833 1.938 5.971 1.00 91.06 120 LEU A N 1
ATOM 920 C CA . LEU A 1 120 ? 10.699 2.942 5.366 1.00 91.06 120 LEU A CA 1
ATOM 921 C C . LEU A 1 120 ? 9.898 4.217 5.141 1.00 91.06 120 LEU A C 1
ATOM 923 O O . LEU A 1 120 ? 8.754 4.187 4.691 1.00 91.06 120 LEU A O 1
ATOM 927 N N . SER A 1 121 ? 10.517 5.361 5.388 1.00 91.25 121 SER A N 1
ATOM 928 C CA . SER A 1 121 ? 9.978 6.619 4.893 1.00 91.25 121 SER A CA 1
ATOM 929 C C . SER A 1 121 ? 10.084 6.697 3.367 1.00 91.25 121 SER A C 1
ATOM 931 O O . SER A 1 121 ? 10.965 6.083 2.756 1.00 91.25 121 SER A O 1
ATOM 933 N N . TYR A 1 122 ? 9.250 7.522 2.731 1.00 90.31 122 TYR A N 1
ATOM 934 C CA . TYR A 1 122 ? 9.360 7.782 1.287 1.00 90.31 122 TYR A CA 1
ATOM 935 C C . TYR A 1 122 ? 10.752 8.272 0.861 1.00 90.31 122 TYR A C 1
ATOM 937 O O . TYR A 1 122 ? 11.221 7.945 -0.229 1.00 90.31 122 TYR A O 1
ATOM 945 N N . VAL A 1 123 ? 11.434 9.032 1.724 1.00 91.31 123 VAL A N 1
ATOM 946 C CA . VAL A 1 123 ? 12.799 9.517 1.470 1.00 91.31 123 VAL A CA 1
ATOM 947 C C . VAL A 1 123 ? 13.799 8.362 1.490 1.00 91.31 123 VAL A C 1
ATOM 949 O O . VAL A 1 123 ? 14.632 8.264 0.591 1.00 91.31 123 VAL A O 1
ATOM 952 N N . GLU A 1 124 ? 13.701 7.465 2.471 1.00 92.44 124 GLU A N 1
ATOM 953 C CA . GLU A 1 124 ? 14.576 6.292 2.571 1.00 92.44 124 GLU A CA 1
ATOM 954 C C . GLU A 1 124 ? 14.341 5.315 1.419 1.00 92.44 124 GLU A C 1
ATOM 956 O O . GLU A 1 124 ? 15.299 4.837 0.814 1.00 92.44 124 GLU A O 1
ATOM 961 N N . ALA A 1 125 ? 13.081 5.051 1.070 1.00 93.62 125 ALA A N 1
ATOM 962 C CA . ALA A 1 125 ? 12.739 4.190 -0.054 1.00 93.62 125 ALA A CA 1
ATOM 963 C C . ALA A 1 125 ? 13.263 4.757 -1.379 1.00 93.62 125 ALA A C 1
ATOM 965 O O . ALA A 1 125 ? 13.865 4.021 -2.161 1.00 93.62 125 ALA A O 1
ATOM 966 N N . GLN A 1 126 ? 13.111 6.068 -1.603 1.00 94.12 126 GLN A N 1
ATOM 967 C CA . GLN A 1 126 ? 13.670 6.738 -2.778 1.00 94.12 126 GLN A CA 1
ATOM 968 C C . GLN A 1 126 ? 15.197 6.608 -2.822 1.00 94.12 126 GLN A C 1
ATOM 970 O O . GLN A 1 126 ? 15.741 6.155 -3.826 1.00 94.12 126 GLN A O 1
ATOM 975 N N . ALA A 1 127 ? 15.883 6.923 -1.720 1.00 95.00 127 ALA A N 1
ATOM 976 C CA . ALA A 1 127 ? 17.338 6.829 -1.647 1.00 95.00 127 ALA A CA 1
ATOM 977 C C . ALA A 1 127 ? 17.848 5.404 -1.933 1.00 95.00 127 ALA A C 1
ATOM 979 O O . ALA A 1 127 ? 18.849 5.235 -2.629 1.00 95.00 127 ALA A O 1
ATOM 980 N N . ARG A 1 128 ? 17.143 4.370 -1.450 1.00 94.56 128 ARG A N 1
ATOM 981 C CA . ARG A 1 128 ? 17.478 2.966 -1.746 1.00 94.56 128 ARG A CA 1
ATOM 982 C C . ARG A 1 128 ? 17.271 2.616 -3.215 1.00 94.56 128 ARG A C 1
ATOM 984 O O . ARG A 1 128 ? 18.127 1.965 -3.814 1.00 94.56 128 ARG A O 1
ATOM 991 N N . MET A 1 129 ? 16.153 3.043 -3.803 1.00 94.56 129 MET A N 1
ATOM 992 C CA . MET A 1 129 ? 15.885 2.812 -5.224 1.00 94.56 129 MET A CA 1
ATOM 993 C C . MET A 1 129 ? 16.970 3.437 -6.107 1.00 94.56 129 MET A C 1
ATOM 995 O O . MET A 1 129 ? 17.428 2.769 -7.039 1.00 94.56 129 MET A O 1
ATOM 999 N N . ASP A 1 130 ? 17.425 4.644 -5.763 1.00 95.50 130 ASP A N 1
ATOM 1000 C CA . ASP A 1 130 ? 18.403 5.420 -6.533 1.00 95.50 130 ASP A CA 1
ATOM 1001 C C . ASP A 1 130 ? 19.852 4.906 -6.381 1.00 95.50 130 ASP A C 1
ATOM 1003 O O . ASP A 1 130 ? 20.666 5.052 -7.299 1.00 95.50 130 ASP A O 1
ATOM 1007 N N . ASP A 1 131 ? 20.206 4.268 -5.257 1.00 95.38 131 ASP A N 1
ATOM 1008 C CA . ASP A 1 131 ? 21.568 3.763 -5.031 1.00 95.38 131 ASP A CA 1
ATOM 1009 C C . ASP A 1 131 ? 21.833 2.427 -5.739 1.00 95.38 131 ASP A C 1
ATOM 1011 O O . ASP A 1 131 ? 21.683 1.348 -5.161 1.00 95.38 131 ASP A O 1
ATOM 1015 N N . SER A 1 132 ? 22.314 2.495 -6.982 1.00 92.94 132 SER A N 1
ATOM 1016 C CA . SER A 1 132 ? 22.680 1.333 -7.817 1.00 92.94 132 SER A CA 1
ATOM 1017 C C . SER A 1 132 ? 23.613 0.291 -7.170 1.00 92.94 132 SER A C 1
ATOM 1019 O O . SER A 1 132 ? 23.706 -0.825 -7.676 1.00 92.94 132 SER A O 1
ATOM 1021 N N . ARG A 1 133 ? 24.296 0.616 -6.064 1.00 95.31 133 ARG A N 1
ATOM 1022 C CA . ARG A 1 133 ? 25.185 -0.313 -5.345 1.00 95.31 133 ARG A CA 1
ATOM 1023 C C . ARG A 1 133 ? 24.421 -1.252 -4.411 1.00 95.31 133 ARG A C 1
ATOM 1025 O O . ARG A 1 133 ? 24.936 -2.315 -4.071 1.00 95.31 133 ARG A O 1
ATOM 1032 N N . LEU A 1 134 ? 23.221 -0.862 -3.977 1.00 92.44 134 LEU A N 1
ATOM 1033 C CA . LEU A 1 134 ? 22.360 -1.685 -3.134 1.00 92.44 134 LEU A CA 1
ATOM 1034 C C . LEU A 1 134 ? 21.655 -2.744 -3.983 1.00 92.44 134 LEU A C 1
ATOM 1036 O O . LEU A 1 134 ? 20.965 -2.422 -4.950 1.00 92.44 134 LEU A O 1
ATOM 1040 N N . MET A 1 135 ? 21.847 -4.006 -3.606 1.00 92.00 135 MET A N 1
ATOM 1041 C CA . MET A 1 135 ? 21.333 -5.191 -4.307 1.00 92.00 135 MET A CA 1
ATOM 1042 C C . MET A 1 135 ? 20.660 -6.177 -3.339 1.00 92.00 135 MET A C 1
ATOM 1044 O O . MET A 1 135 ? 20.490 -7.350 -3.658 1.00 92.00 135 MET A O 1
ATOM 1048 N N . ASP A 1 136 ? 20.319 -5.727 -2.127 1.00 91.50 136 ASP A N 1
ATOM 1049 C CA . ASP A 1 136 ? 19.565 -6.534 -1.171 1.00 91.50 136 ASP A CA 1
ATOM 1050 C C . ASP A 1 136 ? 18.134 -6.813 -1.680 1.00 91.50 136 ASP A C 1
ATOM 1052 O O . ASP A 1 136 ? 17.629 -6.058 -2.522 1.00 91.50 136 ASP A O 1
ATOM 1056 N N . PRO A 1 137 ? 17.466 -7.879 -1.191 1.00 89.62 137 PRO A N 1
ATOM 1057 C CA . PRO A 1 137 ? 16.132 -8.264 -1.660 1.00 89.62 137 PRO A CA 1
ATOM 1058 C C . PRO A 1 137 ? 15.122 -7.115 -1.608 1.00 89.62 137 PRO A C 1
ATOM 1060 O O . PRO A 1 137 ? 14.499 -6.806 -2.613 1.00 89.62 137 PRO A O 1
ATOM 1063 N N . VAL A 1 138 ? 15.076 -6.379 -0.493 1.00 89.94 138 VAL A N 1
ATOM 1064 C CA . VAL A 1 138 ? 14.188 -5.218 -0.310 1.00 89.94 138 VAL A CA 1
ATOM 1065 C C . VAL A 1 138 ? 14.399 -4.160 -1.395 1.00 89.94 138 VAL A C 1
ATOM 1067 O O . VAL A 1 138 ? 13.440 -3.651 -1.970 1.00 89.94 138 VAL A O 1
ATOM 1070 N N . THR A 1 139 ? 15.653 -3.830 -1.705 1.00 92.81 139 THR A N 1
ATOM 1071 C CA . THR A 1 139 ? 15.965 -2.851 -2.754 1.00 92.81 139 THR A CA 1
ATOM 1072 C C . THR A 1 139 ? 15.587 -3.367 -4.146 1.00 92.81 139 THR A C 1
ATOM 1074 O O . THR A 1 139 ? 15.102 -2.601 -4.981 1.00 92.81 139 THR A O 1
ATOM 1077 N N . THR A 1 140 ? 15.778 -4.661 -4.403 1.00 93.19 140 THR A N 1
ATOM 1078 C CA . THR A 1 140 ? 15.381 -5.297 -5.669 1.00 93.19 140 THR A CA 1
ATOM 1079 C C . THR A 1 140 ? 13.864 -5.247 -5.853 1.00 93.19 140 THR A C 1
ATOM 1081 O O . THR A 1 140 ? 13.387 -4.827 -6.909 1.00 93.19 140 THR A O 1
ATOM 1084 N N . ASP A 1 141 ? 13.114 -5.578 -4.807 1.00 93.06 141 ASP A N 1
ATOM 1085 C CA . ASP A 1 141 ? 11.652 -5.589 -4.799 1.00 93.06 141 ASP A CA 1
ATOM 1086 C C . ASP A 1 141 ? 11.088 -4.174 -5.011 1.00 93.06 141 ASP A C 1
ATOM 1088 O O . ASP A 1 141 ? 10.226 -3.975 -5.869 1.00 93.06 141 ASP A O 1
ATOM 1092 N N . LEU A 1 142 ? 11.653 -3.160 -4.337 1.00 94.25 142 LEU A N 1
ATOM 1093 C CA . LEU A 1 142 ? 11.300 -1.747 -4.543 1.00 94.25 142 LEU A CA 1
ATOM 1094 C C . LEU A 1 142 ? 11.526 -1.293 -5.992 1.00 94.25 142 LEU A C 1
ATOM 1096 O O . LEU A 1 142 ? 10.686 -0.605 -6.572 1.00 94.25 142 LEU A O 1
ATOM 1100 N N . ARG A 1 143 ? 12.644 -1.686 -6.613 1.00 95.88 143 ARG A N 1
ATOM 1101 C CA . ARG A 1 143 ? 12.925 -1.340 -8.017 1.00 95.88 143 ARG A CA 1
ATOM 1102 C C . ARG A 1 143 ? 11.969 -2.029 -8.982 1.00 95.88 143 ARG A C 1
ATOM 1104 O O . ARG A 1 143 ? 11.509 -1.389 -9.931 1.00 95.88 143 ARG A O 1
ATOM 1111 N N . ASN A 1 144 ? 11.649 -3.299 -8.739 1.00 96.12 144 ASN A N 1
ATOM 1112 C CA . ASN A 1 144 ? 10.659 -4.032 -9.525 1.00 96.12 144 ASN A CA 1
ATOM 1113 C C . ASN A 1 144 ? 9.288 -3.352 -9.422 1.00 96.12 144 ASN A C 1
ATOM 1115 O O . ASN A 1 144 ? 8.683 -3.034 -10.446 1.00 96.12 144 ASN A O 1
ATOM 1119 N N . MET A 1 145 ? 8.849 -3.027 -8.204 1.00 96.69 145 MET A N 1
ATOM 1120 C CA . MET A 1 145 ? 7.619 -2.273 -7.955 1.00 96.69 145 MET A CA 1
ATOM 1121 C C . MET A 1 145 ? 7.597 -0.929 -8.684 1.00 96.69 145 MET A C 1
ATOM 1123 O O . MET A 1 145 ? 6.624 -0.636 -9.374 1.00 96.69 145 MET A O 1
ATOM 1127 N N . ASN A 1 146 ? 8.665 -0.131 -8.599 1.00 97.38 146 ASN A N 1
ATOM 1128 C CA . ASN A 1 146 ? 8.727 1.168 -9.273 1.00 97.38 146 ASN A CA 1
ATOM 1129 C C . ASN A 1 146 ? 8.653 1.018 -10.804 1.00 97.38 146 ASN A C 1
ATOM 1131 O O . ASN A 1 146 ? 7.975 1.789 -11.484 1.00 97.38 146 ASN A O 1
ATOM 1135 N N . SER A 1 147 ? 9.305 -0.006 -11.362 1.00 97.62 147 SER A N 1
ATOM 1136 C CA . SER A 1 147 ? 9.237 -0.318 -12.796 1.00 97.62 147 SER A CA 1
ATOM 1137 C C . SER A 1 147 ? 7.809 -0.644 -13.249 1.00 97.62 147 SER A C 1
ATOM 1139 O O . SER A 1 147 ? 7.335 -0.096 -14.249 1.00 97.62 147 SER A O 1
ATOM 1141 N N . LEU A 1 148 ? 7.094 -1.482 -12.489 1.00 98.38 148 LEU A N 1
ATOM 1142 C CA . LEU A 1 148 ? 5.695 -1.820 -12.762 1.00 98.38 148 LEU A CA 1
ATOM 1143 C C . LEU A 1 148 ? 4.785 -0.591 -12.607 1.00 98.38 148 LEU A C 1
ATOM 1145 O O . LEU A 1 148 ? 4.002 -0.290 -13.510 1.00 98.38 148 LEU A O 1
ATOM 1149 N N . ALA A 1 149 ? 4.948 0.178 -11.528 1.00 98.00 149 ALA A N 1
ATOM 1150 C CA . ALA A 1 149 ? 4.159 1.377 -11.258 1.00 98.00 149 ALA A CA 1
ATOM 1151 C C . ALA A 1 149 ? 4.300 2.432 -12.366 1.00 98.00 149 ALA A C 1
ATOM 1153 O O . ALA A 1 149 ? 3.306 3.004 -12.809 1.00 98.00 149 ALA A O 1
ATOM 1154 N N . LYS A 1 150 ? 5.508 2.643 -12.909 1.00 97.81 150 LYS A N 1
ATOM 1155 C CA . LYS A 1 150 ? 5.717 3.545 -14.058 1.00 97.81 150 LYS A CA 1
ATOM 1156 C C . LYS A 1 150 ? 4.882 3.136 -15.276 1.00 97.81 150 LYS A C 1
ATOM 1158 O O . LYS A 1 150 ? 4.299 4.004 -15.928 1.00 97.81 150 LYS A O 1
ATOM 1163 N N . LYS A 1 151 ? 4.783 1.833 -15.563 1.00 98.25 151 LYS A N 1
ATOM 1164 C CA . LYS A 1 151 ? 3.973 1.293 -16.673 1.00 98.25 151 LYS A CA 1
ATOM 1165 C C . LYS A 1 151 ? 2.473 1.412 -16.405 1.00 98.25 151 LYS A C 1
ATOM 1167 O O . LYS A 1 151 ? 1.712 1.728 -17.320 1.00 98.25 151 LYS A O 1
ATOM 1172 N N . MET A 1 152 ? 2.040 1.171 -15.168 1.00 98.00 152 MET A N 1
ATOM 1173 C CA . MET A 1 152 ? 0.642 1.339 -14.752 1.00 98.00 152 MET A CA 1
ATOM 1174 C C . MET A 1 152 ? 0.205 2.799 -14.875 1.00 98.00 152 MET A C 1
ATOM 1176 O O . MET A 1 152 ? -0.797 3.090 -15.529 1.00 98.00 152 MET A O 1
ATOM 1180 N N . ARG A 1 153 ? 1.026 3.719 -14.361 1.00 96.56 153 ARG A N 1
ATOM 1181 C CA . ARG A 1 153 ? 0.782 5.159 -14.422 1.00 96.56 153 ARG A CA 1
ATOM 1182 C C . ARG A 1 153 ? 0.690 5.677 -15.848 1.00 96.56 153 ARG A C 1
ATOM 1184 O O . ARG A 1 153 ? -0.219 6.443 -16.155 1.00 96.56 153 ARG A O 1
ATOM 1191 N N . LEU A 1 154 ? 1.609 5.260 -16.724 1.00 96.50 154 LEU A N 1
ATOM 1192 C CA . LEU A 1 154 ? 1.582 5.665 -18.130 1.00 96.50 154 LEU A CA 1
ATOM 1193 C C . LEU A 1 154 ? 0.246 5.278 -18.776 1.00 96.50 154 LEU A C 1
ATOM 1195 O O . LEU A 1 154 ? -0.443 6.135 -19.321 1.00 96.50 154 LEU A O 1
ATOM 1199 N N . ARG A 1 155 ? -0.177 4.019 -18.606 1.00 96.69 155 ARG A N 1
ATOM 1200 C CA . ARG A 1 155 ? -1.468 3.532 -19.114 1.00 96.69 155 ARG A CA 1
ATOM 1201 C C . ARG A 1 155 ? -2.660 4.252 -18.488 1.00 96.69 155 ARG A C 1
ATOM 1203 O O . ARG A 1 155 ? -3.656 4.494 -19.165 1.00 96.69 155 ARG A O 1
ATOM 1210 N N . ARG A 1 156 ? -2.587 4.597 -17.200 1.00 96.00 156 ARG A N 1
ATOM 1211 C CA . ARG A 1 156 ? -3.622 5.368 -16.497 1.00 96.00 156 ARG A CA 1
ATOM 1212 C C . ARG A 1 156 ? -3.778 6.768 -17.103 1.00 96.00 156 ARG A C 1
ATOM 1214 O O . ARG A 1 156 ? -4.904 7.176 -17.380 1.00 96.00 156 ARG A O 1
ATOM 1221 N N . ILE A 1 157 ? -2.671 7.458 -17.378 1.00 94.75 157 ILE A N 1
ATOM 1222 C CA . ILE A 1 157 ? -2.659 8.773 -18.043 1.00 94.75 157 ILE A CA 1
ATOM 1223 C C . ILE A 1 157 ? -3.184 8.667 -19.481 1.00 94.75 157 ILE A C 1
ATOM 1225 O O . ILE A 1 157 ? -4.039 9.457 -19.874 1.00 94.75 157 ILE A O 1
ATOM 1229 N N . GLU A 1 158 ? -2.748 7.667 -20.250 1.00 96.25 158 GLU A N 1
ATOM 1230 C CA . GLU A 1 158 ? -3.232 7.420 -21.620 1.00 96.25 158 GLU A CA 1
ATOM 1231 C C . GLU A 1 158 ? -4.745 7.159 -21.678 1.00 96.25 158 GLU A C 1
ATOM 1233 O O . GLU A 1 158 ? -5.408 7.527 -22.645 1.00 96.25 158 GLU A O 1
ATOM 1238 N N . ARG A 1 159 ? -5.317 6.574 -20.618 1.00 96.00 159 ARG A N 1
ATOM 1239 C CA . ARG A 1 159 ? -6.768 6.381 -20.453 1.00 96.00 159 ARG A CA 1
ATOM 1240 C C . ARG A 1 159 ? -7.520 7.647 -20.021 1.00 96.00 159 ARG A C 1
ATOM 1242 O O . ARG A 1 159 ? -8.728 7.580 -19.810 1.00 96.00 159 ARG A O 1
ATOM 1249 N N . GLY A 1 160 ? -6.839 8.787 -19.900 1.00 95.56 160 GLY A N 1
ATOM 1250 C CA . GLY A 1 160 ? -7.441 10.080 -19.577 1.00 95.56 160 GLY A CA 1
ATOM 1251 C C . GLY A 1 160 ? -7.538 10.384 -18.083 1.00 95.56 160 GLY A C 1
ATOM 1252 O O . GLY A 1 160 ? -8.351 11.220 -17.689 1.00 95.56 160 GLY A O 1
ATOM 1253 N N . ALA A 1 161 ? -6.744 9.721 -17.235 1.00 94.25 161 ALA A N 1
ATOM 1254 C CA . ALA A 1 161 ? -6.690 10.078 -15.822 1.00 94.25 161 ALA A CA 1
ATOM 1255 C C . ALA A 1 161 ? -6.127 11.493 -15.627 1.00 94.25 161 ALA A C 1
ATOM 1257 O O . ALA A 1 161 ? -5.123 11.872 -16.230 1.00 94.25 161 ALA A O 1
ATOM 1258 N N . LEU A 1 162 ? -6.764 12.256 -14.741 1.00 89.50 162 LEU A N 1
ATOM 1259 C CA . LEU A 1 162 ? -6.326 13.594 -14.362 1.00 89.50 162 LEU A CA 1
ATOM 1260 C C . LEU A 1 162 ? -5.556 13.531 -13.045 1.00 89.50 162 LEU A C 1
ATOM 1262 O O . LEU A 1 162 ? -6.077 13.053 -12.039 1.00 89.50 162 LEU A O 1
ATOM 1266 N N . THR A 1 163 ? -4.337 14.064 -13.039 1.00 81.19 163 THR A N 1
ATOM 1267 C CA . THR A 1 163 ? -3.575 14.300 -11.810 1.00 81.19 163 THR A CA 1
ATOM 1268 C C . THR A 1 163 ? -3.787 15.746 -11.382 1.00 81.19 163 THR A C 1
ATOM 1270 O O . THR A 1 163 ? -3.177 16.664 -11.927 1.00 81.19 163 THR A O 1
ATOM 1273 N N . LEU A 1 164 ? -4.682 15.953 -10.417 1.00 78.69 164 LEU A N 1
ATOM 1274 C CA . LEU A 1 164 ? -4.948 17.260 -9.823 1.00 78.69 164 LEU A CA 1
ATOM 1275 C C . LEU A 1 164 ? -4.176 17.358 -8.507 1.00 78.69 164 LEU A C 1
ATOM 1277 O O . LEU A 1 164 ? -4.666 16.939 -7.464 1.00 78.69 164 LEU A O 1
ATOM 1281 N N . ALA A 1 165 ? -2.948 17.868 -8.561 1.00 70.38 165 ALA A N 1
ATOM 1282 C CA . ALA A 1 165 ? -2.155 18.088 -7.357 1.00 70.38 165 ALA A CA 1
ATOM 1283 C C . ALA A 1 165 ? -2.509 19.447 -6.736 1.00 70.38 165 ALA A C 1
ATOM 1285 O O . ALA A 1 165 ? -2.353 20.487 -7.379 1.00 70.38 165 ALA A O 1
ATOM 1286 N N . SER A 1 166 ? -2.956 19.450 -5.480 1.00 68.81 166 SER A N 1
ATOM 1287 C CA . SER A 1 166 ? -2.943 20.653 -4.647 1.00 68.81 166 SER A CA 1
ATOM 1288 C C . SER A 1 166 ? -1.560 20.822 -4.028 1.00 68.81 166 SER A C 1
ATOM 1290 O O . SER A 1 166 ? -0.945 19.845 -3.606 1.00 68.81 166 SER A O 1
ATOM 1292 N N . ALA A 1 167 ? -1.074 22.059 -3.951 1.00 70.00 167 ALA A N 1
ATOM 1293 C CA . ALA A 1 167 ? 0.127 22.367 -3.189 1.00 70.00 167 ALA A CA 1
ATOM 1294 C C . ALA A 1 167 ? -0.114 22.054 -1.707 1.00 70.00 167 ALA A C 1
ATOM 1296 O O . ALA A 1 167 ? -0.857 22.768 -1.035 1.00 70.00 167 ALA A O 1
ATOM 1297 N N . GLU A 1 168 ? 0.497 20.982 -1.214 1.00 76.44 168 GLU A N 1
ATOM 1298 C CA . GLU A 1 168 ? 0.465 20.640 0.201 1.00 76.44 168 GLU A CA 1
ATOM 1299 C C . GLU A 1 168 ? 1.630 21.319 0.925 1.00 76.44 168 GLU A C 1
ATOM 1301 O O . GLU A 1 168 ? 2.776 21.314 0.465 1.00 76.44 168 GLU A O 1
ATOM 1306 N N . VAL A 1 169 ? 1.311 21.946 2.054 1.00 79.12 169 VAL A N 1
ATOM 1307 C CA . VAL A 1 169 ? 2.242 22.753 2.837 1.00 79.12 169 VAL A CA 1
ATOM 1308 C C . VAL A 1 169 ? 2.514 22.048 4.157 1.00 79.12 169 VAL A C 1
ATOM 1310 O O . VAL A 1 169 ? 1.586 21.633 4.848 1.00 79.12 169 VAL A O 1
ATOM 1313 N N . LYS A 1 170 ? 3.790 21.936 4.520 1.00 77.06 170 LYS A N 1
ATOM 1314 C CA . LYS A 1 170 ? 4.251 21.336 5.768 1.00 77.06 170 LYS A CA 1
ATOM 1315 C C . LYS A 1 170 ? 4.870 22.405 6.659 1.00 77.06 170 LYS A C 1
ATOM 1317 O O . LYS A 1 170 ? 5.769 23.127 6.235 1.00 77.06 170 LYS A O 1
ATOM 1322 N N . PHE A 1 171 ? 4.409 22.473 7.901 1.00 79.25 171 PHE A N 1
ATOM 1323 C CA . PHE A 1 171 ? 4.962 23.365 8.915 1.00 79.25 171 PHE A CA 1
ATOM 1324 C C . PHE A 1 171 ? 6.069 22.647 9.688 1.00 79.25 171 PHE A C 1
ATOM 1326 O O . PHE A 1 171 ? 5.908 21.488 10.077 1.00 79.25 171 PHE A O 1
ATOM 1333 N N . GLN A 1 172 ? 7.190 23.328 9.907 1.00 76.25 172 GLN A N 1
ATOM 1334 C CA . GLN A 1 172 ? 8.130 22.965 10.962 1.00 76.25 172 GLN A CA 1
ATOM 1335 C C . GLN A 1 172 ? 7.708 23.709 12.218 1.00 76.25 172 GLN A C 1
ATOM 1337 O O . GLN A 1 172 ? 7.543 24.924 12.180 1.00 76.25 172 GLN A O 1
ATOM 1342 N N . ILE A 1 173 ? 7.507 22.981 13.307 1.00 78.88 173 ILE A N 1
ATOM 1343 C CA . ILE A 1 173 ? 7.011 23.528 14.568 1.00 78.88 173 ILE A CA 1
ATOM 1344 C C . ILE A 1 173 ? 8.066 23.266 15.627 1.00 78.88 173 ILE A C 1
ATOM 1346 O O . ILE A 1 173 ? 8.654 22.180 15.662 1.00 78.88 173 ILE A O 1
ATOM 1350 N N . ASP A 1 174 ? 8.315 24.268 16.456 1.00 78.44 174 ASP A N 1
ATOM 1351 C CA . ASP A 1 174 ? 9.208 24.152 17.592 1.00 78.44 174 ASP A CA 1
ATOM 1352 C C . ASP A 1 174 ? 8.635 23.167 18.615 1.00 78.44 174 ASP A C 1
ATOM 1354 O O . ASP A 1 174 ? 7.480 23.270 19.026 1.00 78.44 174 ASP A O 1
ATOM 1358 N N . THR A 1 175 ? 9.437 22.189 19.032 1.00 75.75 175 THR A N 1
ATOM 1359 C CA . THR A 1 175 ? 8.983 21.142 19.957 1.00 75.75 175 THR A CA 1
ATOM 1360 C C . THR A 1 175 ? 8.820 21.617 21.401 1.00 75.75 175 THR A C 1
ATOM 1362 O O . THR A 1 175 ? 8.179 20.914 22.179 1.00 75.75 175 THR A O 1
ATOM 1365 N N . GLU A 1 176 ? 9.413 22.753 21.782 1.00 79.00 176 GLU A N 1
ATOM 1366 C CA . GLU A 1 176 ? 9.309 23.321 23.131 1.00 79.00 176 GLU A CA 1
ATOM 1367 C C . GLU A 1 176 ? 8.254 24.428 23.203 1.00 79.00 176 GLU A C 1
ATOM 1369 O O . GLU A 1 176 ? 7.454 24.447 24.140 1.00 79.00 176 GLU A O 1
ATOM 1374 N N . THR A 1 177 ? 8.237 25.347 22.232 1.00 81.94 177 THR A N 1
ATOM 1375 C CA . THR A 1 177 ? 7.335 26.509 22.254 1.00 81.94 177 THR A CA 1
ATOM 1376 C C . THR A 1 177 ? 6.022 26.286 21.510 1.00 81.94 177 THR A C 1
ATOM 1378 O O . THR A 1 177 ? 5.080 27.037 21.750 1.00 81.94 177 THR A O 1
ATOM 1381 N N . HIS A 1 178 ? 5.933 25.253 20.660 1.00 76.75 178 HIS A N 1
ATOM 1382 C CA . HIS A 1 178 ? 4.807 25.001 19.747 1.00 76.75 178 HIS A CA 1
ATOM 1383 C C . HIS A 1 178 ? 4.578 26.101 18.693 1.00 76.75 178 HIS A C 1
ATOM 1385 O O . HIS A 1 178 ? 3.541 26.138 18.028 1.00 76.75 178 HIS A O 1
ATOM 1391 N N . ASP A 1 179 ? 5.555 26.987 18.488 1.00 82.94 179 ASP A N 1
ATOM 1392 C CA . ASP A 1 179 ? 5.472 2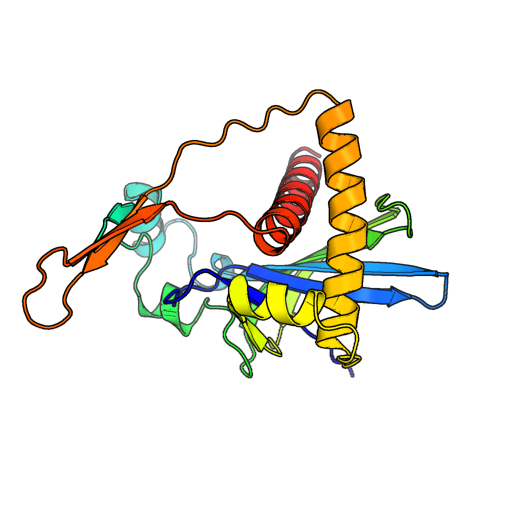8.022 17.460 1.00 82.94 179 ASP A CA 1
ATOM 1393 C C . ASP A 1 179 ? 5.941 27.492 16.091 1.00 82.94 179 ASP A C 1
ATOM 1395 O O . ASP A 1 179 ? 6.876 26.688 16.017 1.00 82.94 179 ASP A O 1
ATOM 1399 N N . PRO A 1 180 ? 5.344 27.941 14.970 1.00 80.31 180 PRO A N 1
ATOM 1400 C CA . PRO A 1 180 ? 5.819 27.584 13.638 1.00 80.31 180 PRO A CA 1
ATOM 1401 C C . PRO A 1 180 ? 7.182 28.238 13.361 1.00 80.31 180 PRO A C 1
ATOM 1403 O O . PRO A 1 180 ? 7.299 29.462 13.308 1.00 80.31 180 PRO A O 1
ATOM 1406 N N . LEU A 1 181 ? 8.205 27.411 13.149 1.00 80.00 181 LEU A N 1
ATOM 1407 C CA . LEU A 1 181 ? 9.571 27.821 12.819 1.00 80.00 181 LEU A CA 1
ATOM 1408 C 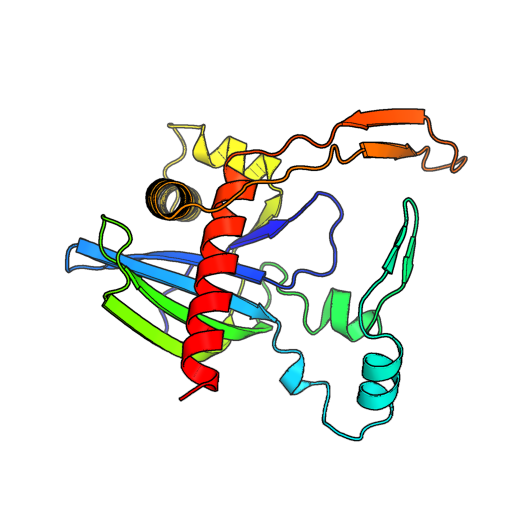C . LEU A 1 181 ? 9.747 28.106 11.327 1.00 80.00 181 LEU A C 1
ATOM 1410 O O . LEU A 1 181 ? 10.433 29.057 10.956 1.00 80.00 181 LEU A O 1
ATOM 1414 N N . ASP A 1 182 ? 9.153 27.269 10.475 1.00 80.62 182 ASP A N 1
ATOM 1415 C CA . ASP A 1 182 ? 9.314 27.354 9.023 1.00 80.62 182 ASP A CA 1
ATOM 1416 C C . ASP A 1 182 ? 8.119 26.740 8.281 1.00 80.62 182 ASP A C 1
ATOM 1418 O O . ASP A 1 182 ? 7.329 25.968 8.837 1.00 80.62 182 ASP A O 1
ATOM 1422 N N . ILE A 1 183 ? 7.997 27.077 7.000 1.00 80.81 183 ILE A N 1
ATOM 1423 C CA . ILE A 1 183 ? 6.962 26.593 6.094 1.00 80.81 183 ILE A CA 1
ATOM 1424 C C . ILE A 1 183 ? 7.609 26.042 4.820 1.00 80.81 183 ILE A C 1
ATOM 1426 O O . ILE A 1 183 ? 8.295 26.740 4.078 1.00 80.81 183 ILE A O 1
ATOM 1430 N N . GLY A 1 184 ? 7.389 24.757 4.556 1.00 77.88 184 GLY A N 1
ATOM 1431 C CA . GLY A 1 184 ? 7.929 24.055 3.397 1.00 77.88 184 GLY A CA 1
ATOM 1432 C C . GLY A 1 184 ? 6.831 23.490 2.507 1.00 77.88 184 GLY A C 1
ATOM 1433 O O . GLY A 1 184 ? 5.739 23.170 2.965 1.00 77.88 184 GLY A O 1
ATOM 1434 N N . MET A 1 185 ? 7.126 23.317 1.222 1.00 79.19 185 MET A N 1
ATOM 1435 C CA . MET A 1 185 ? 6.237 22.597 0.305 1.00 79.19 185 MET A CA 1
ATOM 1436 C C . MET A 1 185 ? 6.506 21.094 0.413 1.00 79.19 185 MET A C 1
ATOM 1438 O O . MET A 1 185 ? 7.668 20.674 0.393 1.00 79.19 185 MET A O 1
ATOM 1442 N N . TYR A 1 186 ? 5.453 20.280 0.495 1.00 78.94 186 TYR A N 1
ATOM 1443 C CA . TYR A 1 186 ? 5.591 18.827 0.438 1.00 78.94 186 TYR A CA 1
ATOM 1444 C C . TYR A 1 186 ? 6.069 18.410 -0.959 1.00 78.94 186 TYR A C 1
ATOM 1446 O O . TYR A 1 186 ? 5.480 18.774 -1.979 1.00 78.94 186 TYR A O 1
ATOM 1454 N N . GLN A 1 187 ? 7.171 17.662 -1.015 1.00 81.81 187 GLN A N 1
ATOM 1455 C CA . GLN A 1 187 ? 7.741 17.176 -2.269 1.00 81.81 187 GLN A CA 1
ATOM 1456 C C . GLN A 1 187 ? 7.290 15.743 -2.533 1.00 81.81 187 GLN A C 1
ATOM 1458 O O . GLN A 1 187 ? 7.753 14.816 -1.872 1.00 81.81 187 GLN A O 1
ATOM 1463 N N . ILE A 1 188 ? 6.456 15.567 -3.556 1.00 85.69 188 ILE A N 1
ATOM 1464 C CA . ILE A 1 188 ? 6.076 14.247 -4.064 1.00 85.69 188 ILE A CA 1
ATOM 1465 C C . ILE A 1 188 ? 7.283 13.620 -4.778 1.00 85.69 188 ILE A C 1
ATOM 1467 O O . ILE A 1 188 ? 7.879 14.235 -5.666 1.00 85.69 188 ILE A O 1
ATOM 1471 N N . ARG A 1 189 ? 7.642 12.392 -4.394 1.00 90.19 189 ARG A N 1
ATOM 1472 C CA . ARG A 1 189 ? 8.738 11.601 -4.983 1.00 90.19 189 ARG A CA 1
ATOM 1473 C C . ARG A 1 189 ? 8.199 10.446 -5.825 1.00 90.19 189 ARG A C 1
ATOM 1475 O O . ARG A 1 189 ? 7.011 10.134 -5.772 1.00 90.19 189 ARG A O 1
ATOM 1482 N N . GLU A 1 190 ? 9.072 9.765 -6.574 1.00 93.00 190 GLU A N 1
ATOM 1483 C CA . GLU A 1 190 ? 8.657 8.564 -7.315 1.00 93.00 190 GLU A CA 1
ATOM 1484 C C . GLU A 1 190 ? 8.151 7.470 -6.368 1.00 93.00 190 GLU A C 1
ATOM 1486 O O . GLU A 1 190 ? 7.186 6.790 -6.700 1.00 93.00 190 GLU A O 1
ATOM 1491 N N . ALA A 1 191 ? 8.735 7.345 -5.171 1.00 93.38 191 ALA A N 1
ATOM 1492 C CA . ALA A 1 191 ? 8.258 6.419 -4.145 1.00 93.38 191 ALA A CA 1
ATOM 1493 C C . ALA A 1 191 ? 6.778 6.650 -3.769 1.00 93.38 191 ALA A C 1
ATOM 1495 O O . ALA A 1 191 ? 6.032 5.681 -3.645 1.00 93.38 191 ALA A O 1
ATOM 1496 N N . ASN A 1 192 ? 6.332 7.910 -3.650 1.00 92.50 192 ASN A N 1
ATOM 1497 C CA . ASN A 1 192 ? 4.920 8.235 -3.403 1.00 92.50 192 ASN A CA 1
ATOM 1498 C C . ASN A 1 192 ? 4.037 7.740 -4.551 1.00 92.50 192 ASN A C 1
ATOM 1500 O O . ASN A 1 192 ? 3.029 7.076 -4.336 1.00 92.50 192 ASN A O 1
ATOM 1504 N N . GLN A 1 193 ? 4.451 8.030 -5.784 1.00 94.06 193 GLN A N 1
ATOM 1505 C CA . GLN A 1 193 ? 3.701 7.655 -6.980 1.00 94.06 193 GLN A CA 1
ATOM 1506 C C . GLN A 1 193 ? 3.666 6.135 -7.180 1.00 94.06 193 GLN A C 1
ATOM 1508 O O . GLN A 1 193 ? 2.690 5.602 -7.693 1.00 94.06 193 GLN A O 1
ATOM 1513 N N . MET A 1 194 ? 4.722 5.426 -6.777 1.00 96.38 194 MET A N 1
ATOM 1514 C CA . MET A 1 194 ? 4.765 3.968 -6.802 1.00 96.38 194 MET A CA 1
ATOM 1515 C C . MET A 1 194 ? 3.689 3.374 -5.890 1.00 96.38 194 MET A C 1
ATOM 1517 O O . MET A 1 194 ? 2.923 2.525 -6.341 1.00 96.38 194 MET A O 1
ATOM 1521 N N . VAL A 1 195 ? 3.606 3.834 -4.636 1.00 95.56 195 VAL A N 1
ATOM 1522 C CA . VAL A 1 195 ? 2.566 3.385 -3.695 1.00 95.56 195 VAL A CA 1
ATOM 1523 C C . VAL A 1 195 ? 1.175 3.744 -4.215 1.00 95.56 195 VAL A C 1
ATOM 1525 O O . VAL A 1 195 ? 0.294 2.886 -4.214 1.00 95.56 195 VAL A O 1
ATOM 1528 N N . GLU A 1 196 ? 0.991 4.963 -4.739 1.00 95.12 196 GLU A N 1
ATOM 1529 C CA . GLU A 1 196 ? -0.279 5.423 -5.321 1.00 95.12 196 GLU A CA 1
ATOM 1530 C C . GLU A 1 196 ? -0.824 4.438 -6.369 1.00 95.12 196 GLU A C 1
ATOM 1532 O O . GLU A 1 196 ? -1.986 4.042 -6.296 1.00 95.12 196 GLU A O 1
ATOM 1537 N N . GLU A 1 197 ? 0.002 3.987 -7.320 1.00 97.38 197 GLU A N 1
ATOM 1538 C CA . GLU A 1 197 ? -0.446 3.070 -8.379 1.00 97.38 197 GLU A CA 1
ATOM 1539 C C . GLU A 1 197 ? -0.898 1.706 -7.840 1.00 97.38 197 GLU A C 1
ATOM 1541 O O . GLU A 1 197 ? -1.896 1.157 -8.316 1.00 97.38 197 GLU A O 1
ATOM 1546 N N . PHE A 1 198 ? -0.215 1.163 -6.829 1.00 98.12 198 PHE A N 1
ATOM 1547 C CA . PHE A 1 198 ? -0.615 -0.111 -6.225 1.00 98.12 198 PHE A CA 1
ATOM 1548 C C . PHE A 1 198 ? -1.867 0.022 -5.357 1.00 98.12 198 PHE A C 1
ATOM 1550 O O . PHE A 1 198 ? -2.723 -0.864 -5.398 1.00 98.12 198 PHE A O 1
ATOM 1557 N N . MET A 1 199 ? -2.039 1.140 -4.647 1.00 97.69 199 MET A N 1
ATOM 1558 C CA . M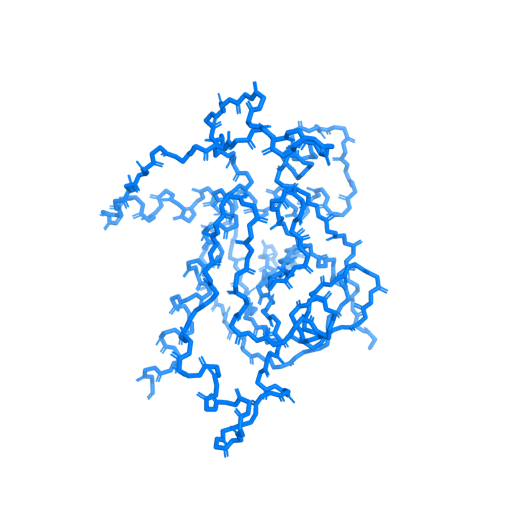ET A 1 199 ? -3.274 1.416 -3.905 1.00 97.69 199 MET A CA 1
ATOM 1559 C C . MET A 1 199 ? -4.468 1.601 -4.847 1.00 97.69 199 MET A C 1
ATOM 1561 O O . MET A 1 199 ? -5.546 1.053 -4.608 1.00 97.69 199 MET A O 1
ATOM 1565 N N . LEU A 1 200 ? -4.282 2.296 -5.974 1.00 97.50 200 LEU A N 1
ATOM 1566 C CA . LEU A 1 200 ? -5.306 2.404 -7.015 1.00 97.50 200 LEU A CA 1
ATOM 1567 C C . LEU A 1 200 ? -5.658 1.030 -7.602 1.00 97.50 200 LEU A C 1
ATOM 1569 O O . LEU A 1 200 ? -6.840 0.716 -7.754 1.00 97.50 200 LEU A O 1
ATOM 1573 N N . ALA A 1 201 ? -4.662 0.187 -7.889 1.00 97.94 201 ALA A N 1
ATOM 1574 C CA . ALA A 1 201 ? -4.894 -1.170 -8.381 1.00 97.94 201 ALA A CA 1
ATOM 1575 C C . ALA A 1 201 ? -5.631 -2.055 -7.363 1.00 97.94 201 ALA A C 1
ATOM 1577 O O . ALA A 1 201 ? -6.534 -2.802 -7.756 1.00 97.94 201 ALA A O 1
ATOM 1578 N N . ALA A 1 202 ? -5.302 -1.942 -6.070 1.00 98.25 202 ALA A N 1
ATOM 1579 C CA . ALA A 1 202 ? -6.012 -2.604 -4.975 1.00 98.25 202 ALA A CA 1
ATOM 1580 C C . ALA A 1 202 ? -7.485 -2.190 -4.955 1.00 98.25 202 ALA A C 1
ATOM 1582 O O . ALA A 1 202 ? -8.364 -3.049 -5.049 1.00 98.25 202 ALA A O 1
ATOM 1583 N N . ASN A 1 203 ? -7.752 -0.883 -4.943 1.00 98.00 203 ASN A N 1
ATOM 1584 C CA . ASN A 1 203 ? -9.107 -0.336 -4.913 1.00 98.00 203 ASN A CA 1
ATOM 1585 C C . ASN A 1 203 ? -9.934 -0.770 -6.127 1.00 98.00 203 ASN A C 1
ATOM 1587 O O . ASN A 1 203 ? -11.063 -1.230 -5.964 1.00 98.00 203 ASN A O 1
ATOM 1591 N N . VAL A 1 204 ? -9.376 -0.692 -7.340 1.00 97.44 204 VAL A N 1
ATOM 1592 C CA . VAL A 1 204 ? -10.061 -1.143 -8.563 1.00 97.44 204 VAL A CA 1
ATOM 1593 C C . VAL A 1 204 ? -10.342 -2.646 -8.513 1.00 97.44 204 VAL A C 1
ATOM 1595 O O . VAL A 1 204 ? -11.459 -3.068 -8.814 1.00 97.44 204 VAL A O 1
ATOM 1598 N N . SER A 1 205 ? -9.362 -3.453 -8.099 1.00 97.81 205 SER A N 1
ATOM 1599 C CA . SER A 1 205 ? -9.516 -4.909 -7.999 1.00 97.81 205 SER A CA 1
ATOM 1600 C C . SER A 1 205 ? -10.595 -5.289 -6.985 1.00 97.81 205 SER A C 1
ATOM 1602 O O . SER A 1 205 ? -11.411 -6.169 -7.254 1.00 97.81 205 SER A O 1
ATOM 1604 N N . VAL A 1 206 ? -10.625 -4.644 -5.818 1.00 97.94 206 VAL A N 1
ATOM 1605 C CA . VAL A 1 206 ? -11.644 -4.898 -4.791 1.00 97.94 206 VAL A CA 1
ATOM 1606 C C . VAL A 1 206 ? -13.015 -4.419 -5.263 1.00 97.94 206 VAL A C 1
ATOM 1608 O O . VAL A 1 206 ? -13.971 -5.185 -5.168 1.00 97.94 206 VAL A O 1
ATOM 1611 N N . ALA A 1 207 ? -13.117 -3.222 -5.852 1.00 98.00 207 ALA A N 1
ATOM 1612 C CA . ALA A 1 207 ? -14.370 -2.684 -6.386 1.00 98.00 207 ALA A CA 1
ATOM 1613 C C . ALA A 1 207 ? -15.007 -3.616 -7.432 1.00 98.00 207 ALA A C 1
ATOM 1615 O O . ALA A 1 207 ? -16.209 -3.874 -7.397 1.00 98.00 207 ALA A O 1
ATOM 1616 N N . GLN A 1 208 ? -14.198 -4.180 -8.332 1.00 96.19 208 GLN A N 1
ATOM 1617 C CA . GLN A 1 208 ? -14.661 -5.173 -9.304 1.00 96.19 208 GLN A CA 1
ATOM 1618 C C . GLN A 1 208 ? -15.117 -6.481 -8.652 1.00 96.19 208 GLN A C 1
ATOM 1620 O O . GLN A 1 208 ? -15.993 -7.148 -9.193 1.00 96.19 208 GLN A O 1
ATOM 1625 N N . GLN A 1 209 ? -14.520 -6.878 -7.528 1.00 96.75 209 GLN A N 1
ATOM 1626 C CA . GLN A 1 209 ? -14.859 -8.124 -6.844 1.00 96.75 209 GLN A CA 1
ATOM 1627 C C . GLN A 1 209 ? -16.142 -8.012 -6.019 1.00 96.75 209 GLN A C 1
ATOM 1629 O O . GLN A 1 209 ? -16.911 -8.967 -6.001 1.00 96.75 209 GLN A O 1
ATOM 1634 N N . ILE A 1 210 ? -16.381 -6.875 -5.362 1.00 96.12 210 ILE A N 1
ATOM 1635 C CA . ILE A 1 210 ? -17.588 -6.654 -4.545 1.00 96.12 210 ILE A CA 1
ATOM 1636 C C . ILE A 1 210 ? -18.842 -6.368 -5.382 1.00 96.12 210 ILE A C 1
ATOM 1638 O O . ILE A 1 210 ? -19.947 -6.475 -4.864 1.00 96.12 210 ILE A O 1
ATOM 1642 N N . LEU A 1 211 ? -18.679 -5.983 -6.653 1.00 93.94 211 LEU A N 1
ATOM 1643 C CA . LEU A 1 211 ? -19.792 -5.738 -7.577 1.00 93.94 211 LEU A CA 1
ATOM 1644 C C . LEU A 1 211 ? -20.341 -7.023 -8.225 1.00 93.94 211 LEU A C 1
ATOM 1646 O O . LEU A 1 211 ? -21.446 -6.995 -8.763 1.00 93.94 211 LEU A O 1
ATOM 1650 N N . LYS A 1 212 ? -19.566 -8.114 -8.227 1.00 82.50 212 LYS A N 1
ATOM 1651 C CA . LYS A 1 212 ? -19.983 -9.412 -8.785 1.00 82.50 212 LYS A CA 1
ATOM 1652 C C . LYS A 1 212 ? -21.066 -10.062 -7.936 1.00 82.50 212 LYS A C 1
ATOM 1654 O O . LYS A 1 212 ? -21.977 -10.653 -8.556 1.00 82.50 212 LYS A O 1
#

Radius of gyration: 18.44 Å; chains: 1; bounding box: 49×51×45 Å

Secondary structure (DSSP, 8-state):
------EEEEE-TT-----EEEEEEE-TTS-EEEEEEEE-GGGT--TTSHHHHHHHHH-S-EE-SS-EE-SS-HHIIIIISS--BTSEEEEEEEEEEE-TT--EEEEEEEEEEEEEEEEEEHHHHHHHHH-TT--SHHHHHHHHHHHHHHHHHHHHHHTT--------EEEEE-TTT--EEEEEE----HHHHHHHHHHHHHHHHHHHHHT-

Foldseek 3Di:
DDDQFAWEFEDAPPDQQGFWTKGWDADPVQWIKIKIWGFPVCVPDDPPDPQNVQLVVVVQWDDDQVDIDHSHDCCVRRPQRRQDAQDKGKTWMWIFTAHLLRDTPDIDTDTDIHHHNYYDYLVRLQVLCPPPVDDDNSSVGSVSLLSSLVSLVVVCVVVPDDDDDDFDKHFDADPPPRHTPDIDTDDDDSSNSSVVSVVVVVVVVVVVVVVD

Organism: Trifolium pratense (NCBI:txid57577)

pLDDT: mean 90.26, std 11.28, range [26.28, 98.5]

InterPro domains:
  IPR001900 Ribonuclease II/R [PF00773] (9-210)
  IPR001900 Ribonuclease II/R [SM00955] (5-212)
  IPR012340 Nucleic acid-binding, OB-fold [SSF50249] (12-211)
  IPR050180 RNR Ribonuclease [PTHR23355] (13-211)